Protein AF-A0A1E1LJM0-F1 (afdb_monomer)

Mean predicted aligned error: 12.35 Å

Foldseek 3Di:
DEAEEEEDDVDPVLVVLVQVVVCVVCVVYDYDYDDCVVDPQVVCVVVVQKPWAFDPDLQWQFLPFDWAWDDDPDDPDDTDRDRDRQWTWTFIGHDHDTYIYIYHHQHQPPDPLALVPADDDPVVSVVLLCCLPVLVVCVVVCVVVVHDSDDDDDDDDDPPNRSVSSVNNSQVSCCPDPVRATEDARAADQHLSNLVNLLVVPVSSPVHHYHYHPVVRVCDPVNPVSNVVSVVVD

InterPro domains:
  IPR003959 ATPase, AAA-type, core [PF00004] (153-222)
  IPR027417 P-loop containing nucleoside triphosphate hydrolase [G3DSA:3.40.50.300] (104-233)
  IPR027417 P-loop containing nucleoside triphosphate hydrolase [SSF52540] (114-228)
  IPR050747 Mitochondrial chaperone BCS1 subfamily [PTHR23070] (112-222)

pLDDT: mean 70.02, std 17.61, range [28.81, 95.69]

Organism: NCBI:txid914238

Nearest PDB structures (foldseek):
  1twy-assembly11_F  TM=4.359E-01  e=2.889E-01  Vibrio cholerae O1 biovar El Tor str. N16961
  8ild-assembly1_B  TM=2.553E-01  e=1.523E+00  African swine fever virus BA71V
  3cjp-assembly1_B  TM=3.436E-01  e=7.547E+00  Clostridium acetobutylicum ATCC 824
  7ndf-assembly1_B  TM=2.258E-01  e=3.390E+00  Escherichia coli

Secondary structure (DSSP, 8-state):
-------B-SSHHHHHHHHHHHHHH-TTS------TTT--HHHHHHTTSSEEEE--STTS---S--B-PPPPSSTTS-----B--SEEEEEEEETTEEEEEEEEB-PPP-S---GGG--S-HHHHHHHHHHHHHHHTTHHHHHHTT----------SSTTSSHHHHHHHHHHHHHTSTT---EEEES---SHHHHHHHHHHHHHT-S-EEEESSHHHH--TTTHHHHHHHHHT-

Structure (mmCIF, N/CA/C/O backbone):
data_AF-A0A1E1LJM0-F1
#
_entry.id   AF-A0A1E1LJM0-F1
#
loop_
_atom_site.group_PDB
_atom_site.id
_atom_site.type_symbol
_atom_site.label_atom_id
_atom_site.label_alt_id
_atom_site.label_comp_id
_atom_site.label_asym_id
_atom_site.label_entity_id
_atom_site.label_seq_id
_atom_site.pdbx_PDB_ins_code
_atom_site.Cartn_x
_atom_site.Cartn_y
_atom_site.Cartn_z
_atom_site.occupancy
_atom_site.B_iso_or_equiv
_atom_site.auth_seq_id
_atom_site.auth_comp_id
_atom_site.auth_asym_id
_atom_site.auth_atom_id
_atom_site.pdbx_PDB_model_num
ATOM 1 N N . MET A 1 1 ? -24.356 -7.324 18.663 1.00 36.88 1 MET A N 1
ATOM 2 C CA . MET A 1 1 ? -23.015 -6.711 18.740 1.00 36.88 1 MET A CA 1
ATOM 3 C C . MET A 1 1 ? -22.736 -6.144 17.365 1.00 36.88 1 MET A C 1
ATOM 5 O O . MET A 1 1 ? -22.526 -6.907 16.434 1.00 36.88 1 MET A O 1
ATOM 9 N N . GLU A 1 2 ? -22.889 -4.837 17.200 1.00 37.75 2 GLU A N 1
ATOM 10 C CA . GLU A 1 2 ? -22.750 -4.175 15.902 1.00 37.75 2 GLU A CA 1
ATOM 11 C C . GLU A 1 2 ? -21.301 -3.699 15.748 1.00 37.75 2 GLU A C 1
ATOM 13 O O . GLU A 1 2 ? -20.813 -2.955 16.585 1.00 37.75 2 GLU A O 1
ATOM 18 N N . ALA A 1 3 ? -20.576 -4.115 14.707 1.00 37.62 3 ALA A N 1
ATOM 19 C CA . ALA A 1 3 ? -19.321 -3.449 14.353 1.00 37.62 3 ALA A CA 1
ATOM 20 C C . ALA A 1 3 ? -19.308 -3.121 12.869 1.00 37.62 3 ALA A C 1
ATOM 22 O O . ALA A 1 3 ? -19.362 -4.006 12.022 1.00 37.62 3 ALA A O 1
ATOM 23 N N . ALA A 1 4 ? -19.208 -1.828 12.582 1.00 45.16 4 ALA A N 1
ATOM 24 C CA . ALA A 1 4 ? -19.239 -1.269 11.244 1.00 45.16 4 ALA A CA 1
ATOM 25 C C . ALA A 1 4 ? -17.839 -0.836 10.804 1.00 45.16 4 ALA A C 1
ATOM 27 O O . ALA A 1 4 ? -17.269 0.079 11.392 1.00 45.16 4 ALA A O 1
ATOM 28 N N . ALA A 1 5 ? -17.315 -1.448 9.740 1.00 48.50 5 ALA A N 1
ATOM 29 C CA . ALA A 1 5 ? -16.029 -1.081 9.157 1.00 48.50 5 ALA A CA 1
ATOM 30 C C . ALA A 1 5 ? -16.174 -0.136 7.957 1.00 48.50 5 ALA A C 1
ATOM 32 O O . ALA A 1 5 ? -16.761 -0.484 6.940 1.00 48.50 5 ALA A O 1
ATOM 33 N N . TYR A 1 6 ? -15.556 1.034 8.074 1.00 53.94 6 TYR A N 1
ATOM 34 C CA . TYR A 1 6 ? -15.570 2.132 7.113 1.00 53.94 6 TYR A CA 1
ATOM 35 C C . TYR A 1 6 ? -14.351 2.090 6.180 1.00 53.94 6 TYR A C 1
ATOM 37 O O . TYR A 1 6 ? -13.271 1.669 6.582 1.00 53.94 6 TYR A O 1
ATOM 45 N N . LEU A 1 7 ? -14.478 2.510 4.919 1.00 50.62 7 LEU A N 1
ATOM 46 C CA . LEU A 1 7 ? -13.399 2.384 3.931 1.00 50.62 7 LEU A CA 1
ATOM 47 C C . LEU A 1 7 ? -13.467 3.517 2.899 1.00 50.62 7 LEU A C 1
ATOM 49 O O . LEU A 1 7 ? -14.539 3.798 2.379 1.00 50.62 7 LEU A O 1
ATOM 53 N N . ARG A 1 8 ? -12.324 4.102 2.505 1.00 45.62 8 ARG A N 1
ATOM 54 C CA . ARG A 1 8 ? -12.196 4.876 1.251 1.00 45.62 8 ARG A CA 1
ATOM 55 C C . ARG A 1 8 ? -11.232 4.151 0.296 1.00 45.62 8 ARG A C 1
ATOM 57 O O . ARG A 1 8 ? -10.040 4.460 0.251 1.00 45.62 8 ARG A O 1
ATOM 64 N N . PRO A 1 9 ? -11.731 3.173 -0.468 1.00 48.31 9 PRO A N 1
ATOM 65 C CA . PRO A 1 9 ? -11.012 2.542 -1.557 1.00 48.31 9 PRO A CA 1
ATOM 66 C C . PRO A 1 9 ? -11.076 3.446 -2.803 1.00 48.31 9 PRO A C 1
ATOM 68 O O . PRO A 1 9 ? -12.024 4.214 -2.972 1.00 48.31 9 PRO A O 1
ATOM 71 N N . PRO A 1 10 ? -10.075 3.376 -3.690 1.00 46.31 10 PRO A N 1
ATOM 72 C CA . PRO A 1 10 ? -9.976 4.253 -4.854 1.00 46.31 10 PRO A CA 1
ATOM 73 C C . PRO A 1 10 ? -11.031 3.950 -5.932 1.00 46.31 10 PRO A C 1
ATOM 75 O O . PRO A 1 10 ? -11.278 4.803 -6.777 1.00 46.31 10 PRO A O 1
ATOM 78 N N . THR A 1 11 ? -11.668 2.770 -5.904 1.00 55.22 11 THR A N 1
ATOM 79 C CA . THR A 1 11 ? -12.722 2.357 -6.847 1.00 55.22 11 THR A CA 1
ATOM 80 C C . THR A 1 11 ? -13.818 1.534 -6.154 1.00 55.22 11 THR A C 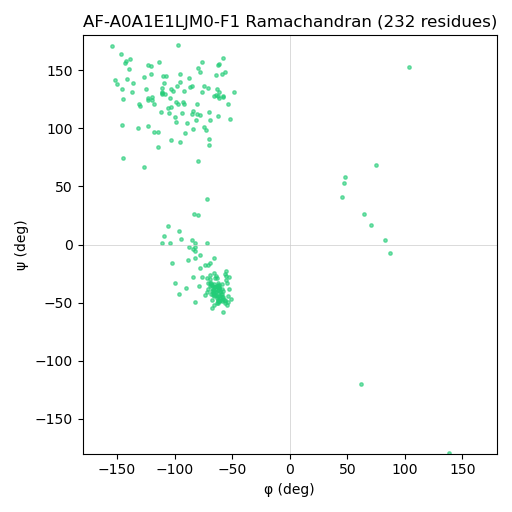1
ATOM 82 O O . THR A 1 11 ? -13.569 0.891 -5.132 1.00 55.22 11 THR A O 1
ATOM 85 N N . ALA A 1 12 ? -15.029 1.515 -6.729 1.00 58.09 12 ALA A N 1
ATOM 86 C CA . ALA A 1 12 ? -16.181 0.777 -6.195 1.00 58.09 12 ALA A CA 1
ATOM 87 C C . ALA A 1 12 ? -15.939 -0.744 -6.097 1.00 58.09 12 ALA A C 1
ATOM 89 O O . ALA A 1 12 ? -16.258 -1.351 -5.079 1.00 58.09 12 ALA A O 1
ATOM 90 N N . ASN A 1 13 ? -15.286 -1.350 -7.098 1.00 57.22 13 ASN A N 1
ATOM 91 C CA . ASN A 1 13 ? -14.945 -2.780 -7.070 1.00 57.22 13 ASN A CA 1
ATOM 92 C C . ASN A 1 13 ? -13.997 -3.139 -5.917 1.00 57.22 13 ASN A C 1
ATOM 94 O O . ASN A 1 13 ? -14.132 -4.195 -5.309 1.00 57.22 13 ASN A O 1
ATOM 98 N N . ARG A 1 14 ? -13.072 -2.242 -5.565 1.00 58.84 14 ARG A N 1
ATOM 99 C CA . ARG A 1 14 ? -12.154 -2.460 -4.438 1.00 58.84 14 ARG A CA 1
ATOM 100 C C . ARG A 1 14 ? -12.814 -2.258 -3.089 1.00 58.84 14 ARG A C 1
ATOM 102 O O . ARG A 1 14 ? -12.402 -2.877 -2.116 1.00 58.84 14 ARG A O 1
ATOM 109 N N . ALA A 1 15 ? -13.839 -1.408 -3.031 1.00 63.22 15 ALA A N 1
ATOM 110 C CA . ALA A 1 15 ? -14.703 -1.339 -1.863 1.00 63.22 15 ALA A CA 1
ATOM 111 C C . ALA A 1 15 ? -15.346 -2.683 -1.589 1.00 63.22 15 ALA A C 1
ATOM 113 O O . ALA A 1 15 ? -15.271 -3.160 -0.467 1.00 63.22 15 ALA A O 1
ATOM 114 N N . LEU A 1 16 ? -15.910 -3.302 -2.622 1.00 66.94 16 LEU A N 1
ATOM 115 C CA . LEU A 1 16 ? -16.575 -4.591 -2.499 1.00 66.94 16 LEU A CA 1
ATOM 116 C C . LEU A 1 16 ? -15.618 -5.688 -2.028 1.00 66.94 16 LEU A C 1
ATOM 118 O O . LEU A 1 16 ? -15.925 -6.336 -1.036 1.00 66.94 16 LEU A O 1
ATOM 122 N N . GLN A 1 17 ? -14.437 -5.814 -2.639 1.00 64.31 17 GLN A N 1
ATOM 123 C CA . GLN A 1 17 ? -13.431 -6.801 -2.216 1.00 64.31 17 GLN A CA 1
ATOM 124 C C . GLN A 1 17 ? -13.023 -6.625 -0.748 1.00 64.31 17 GLN A C 1
ATOM 126 O O . GLN A 1 17 ? -13.033 -7.570 0.036 1.00 64.31 17 GLN A O 1
ATOM 131 N N . LEU A 1 18 ? -12.732 -5.390 -0.340 1.00 66.19 18 LEU A N 1
ATOM 132 C CA . LEU A 1 18 ? -12.331 -5.103 1.033 1.00 66.19 18 LEU A CA 1
ATOM 133 C C . LEU A 1 18 ? -13.480 -5.307 2.034 1.00 66.19 18 LEU A C 1
ATOM 135 O O . LEU A 1 18 ? -13.241 -5.740 3.159 1.00 66.19 18 LEU A O 1
ATOM 139 N N . LEU A 1 19 ? -14.726 -5.037 1.637 1.00 70.56 19 LEU A N 1
ATOM 140 C CA . LEU A 1 19 ? -15.9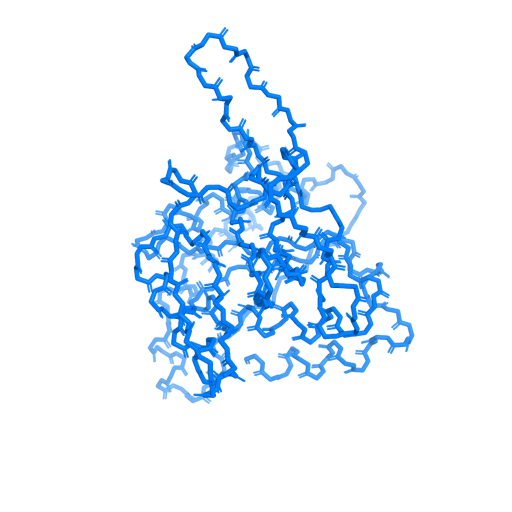08 -5.350 2.445 1.00 70.56 19 LEU A CA 1
ATOM 141 C C . LEU A 1 19 ? -16.108 -6.860 2.596 1.00 70.56 19 LEU A C 1
ATOM 143 O O . LEU A 1 19 ? -16.425 -7.305 3.693 1.00 70.56 19 LEU A O 1
ATOM 147 N N . GLU A 1 20 ? -15.945 -7.642 1.528 1.00 70.12 20 GLU A N 1
ATOM 148 C CA . GLU A 1 20 ? -16.056 -9.107 1.563 1.00 70.12 20 GLU A CA 1
ATOM 149 C C . GLU A 1 20 ? -15.030 -9.717 2.516 1.00 70.12 20 GLU A C 1
ATOM 151 O O . GLU A 1 20 ? -15.383 -10.506 3.389 1.00 70.12 20 GLU A O 1
ATOM 156 N N . GLU A 1 21 ? -13.782 -9.274 2.433 1.00 66.31 21 GLU A N 1
ATOM 157 C CA . GLU A 1 21 ? -12.716 -9.725 3.328 1.00 66.31 21 GLU A CA 1
ATOM 158 C C . GLU A 1 21 ? -12.964 -9.341 4.788 1.00 66.31 21 GLU A C 1
ATOM 160 O O . GLU A 1 21 ? -12.783 -10.153 5.699 1.00 66.31 21 GLU A O 1
ATOM 165 N N . LEU A 1 22 ? -13.450 -8.125 5.042 1.00 70.06 22 LEU A N 1
ATOM 166 C CA . LEU A 1 22 ? -13.822 -7.721 6.396 1.00 70.06 22 LEU A CA 1
ATOM 167 C C . LEU A 1 22 ? -15.012 -8.519 6.931 1.00 70.06 22 LEU A C 1
ATOM 169 O O . LEU A 1 22 ? -15.036 -8.809 8.125 1.00 70.06 22 LEU A O 1
ATOM 173 N N . ARG A 1 23 ? -15.963 -8.914 6.078 1.00 76.19 23 ARG A N 1
ATOM 174 C CA . ARG A 1 23 ? -17.067 -9.810 6.463 1.00 76.19 23 ARG A CA 1
ATOM 175 C C . ARG A 1 23 ? -16.558 -11.202 6.814 1.00 76.19 23 ARG A C 1
ATOM 177 O O . ARG A 1 23 ? -17.017 -11.769 7.797 1.00 76.19 23 ARG A O 1
ATOM 184 N N . LEU A 1 24 ? -15.584 -11.727 6.069 1.00 71.19 24 LEU A N 1
ATOM 185 C CA . LEU A 1 24 ? -14.935 -13.000 6.398 1.00 71.19 24 LEU A CA 1
ATOM 186 C C . LEU A 1 24 ? -14.182 -12.925 7.731 1.00 71.19 24 LEU A C 1
ATOM 188 O O . LEU A 1 24 ? -14.242 -13.856 8.531 1.00 71.19 24 LEU A O 1
ATOM 192 N N . LYS A 1 25 ? -13.494 -11.809 7.990 1.00 66.81 25 LYS A N 1
ATOM 193 C CA . LYS A 1 25 ? -12.750 -11.589 9.238 1.00 66.81 25 LYS A CA 1
ATOM 194 C C . LYS A 1 25 ? -13.664 -11.372 10.448 1.00 66.81 25 LYS A C 1
ATOM 196 O O . LYS A 1 25 ? -13.304 -11.746 11.562 1.00 66.81 25 LYS A O 1
ATOM 201 N N . TYR A 1 26 ? -14.822 -10.756 10.238 1.00 74.00 26 TYR A N 1
ATOM 202 C CA . TYR A 1 26 ? -15.777 -10.387 11.278 1.00 74.00 26 TYR A CA 1
ATOM 203 C C . TYR A 1 26 ? -17.177 -10.944 10.962 1.00 74.00 26 TYR A C 1
ATOM 205 O O . TYR A 1 26 ? -18.098 -10.158 10.743 1.00 74.00 26 TYR A O 1
ATOM 213 N N . PRO A 1 27 ? -17.367 -12.279 10.970 1.00 73.75 27 PRO A N 1
ATOM 214 C CA . PRO A 1 27 ? -18.606 -12.914 10.505 1.00 73.75 27 PRO A CA 1
ATOM 215 C C . PRO A 1 27 ? -19.837 -12.535 11.340 1.00 73.75 27 PRO A C 1
ATOM 217 O O . PRO A 1 27 ? -20.942 -12.462 10.816 1.00 73.75 27 PRO A O 1
ATOM 220 N N . GLU A 1 28 ? -19.635 -12.220 12.621 1.00 79.81 28 GLU A N 1
ATOM 221 C CA . GLU A 1 28 ? -20.694 -11.810 13.554 1.00 79.81 28 GLU A CA 1
ATOM 222 C C . GLU A 1 28 ? -21.032 -10.307 13.490 1.00 79.81 28 GLU A C 1
ATOM 224 O O . GLU A 1 28 ? -21.822 -9.815 14.296 1.00 79.81 28 GLU A O 1
ATOM 229 N N . HIS A 1 29 ? -20.419 -9.548 12.574 1.00 75.06 29 HIS A N 1
ATOM 230 C CA . HIS A 1 29 ? -20.547 -8.092 12.523 1.00 75.06 29 HIS A CA 1
ATOM 231 C C . HIS A 1 29 ? -21.125 -7.588 11.195 1.00 75.06 29 HIS A C 1
ATOM 233 O O . HIS A 1 29 ? -20.857 -8.113 10.114 1.00 75.06 29 HIS A O 1
ATOM 239 N N . VAL A 1 30 ? -21.885 -6.492 11.269 1.00 78.25 30 VAL A N 1
ATOM 240 C CA . VAL A 1 30 ? -22.447 -5.815 10.094 1.00 78.25 30 VAL A CA 1
ATOM 241 C C . VAL A 1 30 ? -21.420 -4.857 9.487 1.00 78.25 30 VAL A C 1
ATOM 243 O O . VAL A 1 30 ? -21.249 -3.725 9.929 1.00 78.25 30 VAL A O 1
ATOM 246 N N . VAL A 1 31 ? -20.750 -5.300 8.424 1.00 75.75 31 VAL A N 1
ATOM 247 C CA . VAL A 1 31 ? -19.743 -4.505 7.704 1.00 75.75 31 VAL A CA 1
ATOM 248 C C . VAL A 1 31 ? -20.407 -3.575 6.674 1.00 75.75 31 VAL A C 1
ATOM 250 O O . VAL A 1 31 ? -20.958 -4.045 5.670 1.00 75.75 31 VAL A O 1
ATOM 253 N N . THR A 1 32 ? -20.288 -2.258 6.893 1.00 74.81 32 THR A N 1
ATOM 254 C CA . THR A 1 32 ? -20.949 -1.207 6.097 1.00 74.81 32 THR A CA 1
ATOM 255 C C . THR A 1 32 ? -19.961 -0.209 5.501 1.00 74.81 32 THR A C 1
ATOM 257 O O . THR A 1 32 ? -19.225 0.460 6.217 1.00 74.81 32 THR A O 1
ATOM 260 N N . TYR A 1 33 ? -20.026 -0.022 4.184 1.00 73.38 33 TYR A N 1
ATOM 261 C CA . TYR A 1 33 ? -19.293 1.032 3.487 1.00 73.38 33 TYR A CA 1
ATOM 262 C C . TYR A 1 33 ? -19.917 2.412 3.715 1.00 73.38 33 TYR A C 1
ATOM 264 O O . TYR A 1 33 ? -21.129 2.567 3.582 1.00 73.38 33 TYR A O 1
ATOM 272 N N . ALA A 1 34 ? -19.087 3.425 3.971 1.00 70.50 34 ALA A N 1
ATOM 273 C CA . ALA A 1 34 ? -19.525 4.814 4.037 1.00 70.50 34 ALA A CA 1
ATOM 274 C C . ALA A 1 34 ? -18.538 5.734 3.313 1.00 70.50 34 ALA A C 1
ATOM 276 O O . ALA A 1 34 ? -17.325 5.666 3.521 1.00 70.50 34 ALA A O 1
ATOM 277 N N . ASP A 1 35 ? -19.083 6.600 2.457 1.00 66.50 35 ASP A N 1
ATOM 278 C CA . ASP A 1 35 ? -18.295 7.554 1.690 1.00 66.50 35 ASP A CA 1
ATOM 279 C C . ASP A 1 35 ? -17.936 8.772 2.568 1.00 66.50 35 ASP A C 1
ATOM 281 O O . ASP A 1 35 ? -18.853 9.478 3.009 1.00 66.50 35 ASP A O 1
ATOM 285 N N . PRO A 1 36 ? -16.639 9.086 2.775 1.00 61.03 36 PRO A N 1
ATOM 286 C CA . PRO A 1 36 ? -16.194 10.276 3.506 1.00 61.03 36 PRO A CA 1
ATOM 287 C C . PRO A 1 36 ? -16.734 11.609 2.992 1.00 61.03 36 PRO A C 1
ATOM 289 O O . PRO A 1 36 ? -16.722 12.577 3.754 1.00 61.03 36 PRO A O 1
ATOM 292 N N . SER A 1 37 ? -17.160 11.692 1.728 1.00 61.34 37 SER A N 1
ATOM 293 C CA . SER A 1 37 ? -17.787 12.900 1.177 1.00 61.34 37 SER A CA 1
ATOM 294 C C . SER A 1 37 ? -19.178 13.157 1.772 1.00 61.34 37 SER A C 1
ATOM 296 O O . SER A 1 37 ? -19.584 14.307 1.925 1.00 61.34 37 SER A O 1
ATOM 298 N N . SER A 1 38 ? -19.870 12.085 2.159 1.00 64.19 38 SER A N 1
ATOM 299 C CA . SER A 1 38 ? -21.221 12.110 2.723 1.00 64.19 38 SER A CA 1
ATOM 300 C C . SER A 1 38 ? -21.230 11.999 4.249 1.00 64.19 38 SER A C 1
ATOM 302 O O . SER A 1 38 ? -22.081 12.594 4.907 1.00 64.19 38 SER A O 1
ATOM 304 N N . LEU A 1 39 ? -20.269 11.267 4.822 1.00 68.12 39 LEU A N 1
ATOM 305 C CA . LEU A 1 39 ? -20.218 10.951 6.244 1.00 68.12 39 LEU A CA 1
ATOM 306 C C . LEU A 1 39 ? -18.767 10.891 6.730 1.00 68.12 39 LEU A C 1
ATOM 308 O O . LEU A 1 39 ? -18.076 9.900 6.523 1.00 68.12 39 LEU A O 1
ATOM 312 N N . ASN A 1 40 ? -18.303 11.931 7.425 1.00 74.88 40 ASN A N 1
ATOM 313 C CA . ASN A 1 40 ? -16.942 11.984 7.965 1.00 74.88 40 ASN A CA 1
ATOM 314 C C . ASN A 1 40 ? -16.923 11.719 9.480 1.00 74.88 40 ASN A C 1
ATOM 316 O O . ASN A 1 40 ? -16.999 12.639 10.297 1.00 74.88 40 ASN A O 1
ATOM 320 N N . LEU A 1 41 ? -16.782 10.443 9.847 1.00 76.31 41 LEU A N 1
ATOM 321 C CA . LEU A 1 41 ? -16.819 9.987 11.240 1.00 76.31 41 LEU A CA 1
ATOM 322 C C . LEU A 1 41 ? -15.684 10.561 12.100 1.00 76.31 41 LEU A C 1
ATOM 324 O O . LEU A 1 41 ? -15.904 10.875 13.269 1.00 76.31 41 LEU A O 1
ATOM 328 N N . LEU A 1 42 ? -14.485 10.752 11.541 1.00 74.75 42 LEU A N 1
ATOM 329 C CA . LEU A 1 42 ? -13.373 11.344 12.292 1.00 74.75 42 LEU A CA 1
ATOM 330 C C . LEU A 1 42 ? -13.619 12.818 12.605 1.00 74.75 42 LEU A C 1
ATOM 332 O O . LEU A 1 42 ? -13.381 13.239 13.733 1.00 74.75 42 LEU A O 1
ATOM 336 N N . SER A 1 43 ? -14.126 13.593 11.643 1.00 71.12 43 SER A N 1
ATOM 337 C CA . SER A 1 43 ? -14.505 14.987 11.895 1.00 71.12 43 SER A CA 1
ATOM 338 C C . SER A 1 43 ? -15.659 15.090 12.891 1.00 71.12 43 SER A C 1
ATOM 340 O O . SER A 1 43 ? -15.642 15.979 13.738 1.00 71.12 43 SER A O 1
ATOM 342 N N . PHE A 1 44 ? -16.618 14.164 12.843 1.00 79.75 44 PHE A N 1
ATOM 343 C CA . PHE A 1 44 ? -17.724 14.102 13.801 1.00 79.75 44 PHE A CA 1
ATOM 344 C C . PHE A 1 44 ? -17.251 13.801 15.234 1.00 79.75 44 PHE A C 1
ATOM 346 O O . PHE A 1 44 ? -17.662 14.474 16.179 1.00 79.75 44 PHE A O 1
ATOM 353 N N . ALA A 1 45 ? -16.320 12.855 15.398 1.00 79.06 45 ALA A N 1
ATOM 354 C CA . ALA A 1 45 ? -15.695 12.582 16.692 1.00 79.06 45 ALA A CA 1
ATOM 355 C C . ALA A 1 45 ? -14.841 13.765 17.178 1.00 79.06 45 ALA A C 1
ATOM 357 O O . ALA A 1 45 ? -14.916 14.149 18.341 1.00 79.06 45 ALA A O 1
ATOM 358 N N . TYR A 1 46 ? -14.075 14.394 16.283 1.00 70.75 46 TYR A N 1
ATOM 359 C CA . TYR A 1 46 ? -13.266 15.572 16.608 1.00 70.75 46 TYR A CA 1
ATOM 360 C C . TYR A 1 46 ? -14.114 16.768 17.065 1.00 70.75 46 TYR A C 1
ATOM 362 O O . TYR A 1 46 ? -13.699 17.521 17.940 1.00 70.75 46 TYR A O 1
ATOM 370 N N . ALA A 1 47 ? -15.327 16.914 16.526 1.00 75.75 47 ALA A N 1
ATOM 371 C CA . ALA A 1 47 ? -16.301 17.912 16.967 1.00 75.75 47 ALA A CA 1
ATOM 372 C C . ALA A 1 47 ? -16.924 17.604 18.348 1.00 75.75 47 ALA A C 1
ATOM 374 O O . ALA A 1 47 ? -17.789 18.346 18.807 1.00 75.75 47 ALA A O 1
ATOM 375 N N . GLY A 1 48 ? -16.517 16.514 19.009 1.00 82.38 48 GLY A N 1
ATOM 376 C CA . GLY A 1 48 ? -16.992 16.114 20.335 1.00 82.38 48 GLY A CA 1
ATOM 377 C C . GLY A 1 48 ? -18.316 15.351 20.328 1.00 82.38 48 GLY A C 1
ATOM 378 O O . GLY A 1 48 ? -18.837 15.026 21.390 1.00 82.38 48 GLY A O 1
ATOM 379 N N . SER A 1 49 ? -18.870 15.042 19.151 1.00 85.50 49 SER A N 1
ATOM 380 C CA . SER A 1 49 ? -20.142 14.313 19.034 1.00 85.50 49 SER A CA 1
ATOM 381 C C . SER A 1 49 ? -19.990 12.792 19.163 1.00 85.50 49 SER A C 1
ATOM 383 O O . SER A 1 49 ? -20.983 12.083 19.311 1.00 85.50 49 SER A O 1
ATOM 385 N N . ALA A 1 50 ? -18.758 12.285 19.128 1.00 87.75 50 ALA A N 1
ATOM 386 C CA . ALA A 1 50 ? -18.407 10.883 19.324 1.00 87.75 50 ALA A CA 1
ATOM 387 C C . ALA A 1 50 ? -16.962 10.763 19.835 1.00 87.75 50 ALA A C 1
ATOM 389 O O . ALA A 1 50 ? -16.217 11.742 19.856 1.00 87.75 50 ALA A O 1
ATOM 390 N N . THR A 1 51 ? -16.540 9.566 20.238 1.00 86.31 51 THR A N 1
ATOM 391 C CA . THR A 1 51 ? -15.143 9.280 20.599 1.00 86.31 51 THR A CA 1
ATOM 392 C C . THR A 1 51 ? -14.521 8.363 19.556 1.00 86.31 51 THR A C 1
ATOM 394 O O . THR A 1 51 ? -15.095 7.333 19.230 1.00 86.31 51 THR A O 1
ATOM 397 N N . ALA A 1 52 ? -13.338 8.710 19.053 1.00 81.00 52 ALA A N 1
ATOM 398 C CA . ALA A 1 52 ? -12.550 7.852 18.172 1.00 81.00 52 ALA A CA 1
ATOM 399 C C . ALA A 1 52 ? -11.170 7.637 18.796 1.00 81.00 52 ALA A C 1
ATOM 401 O O . ALA A 1 52 ? -10.308 8.516 18.742 1.00 81.00 52 ALA A O 1
ATOM 402 N N . THR A 1 53 ? -10.960 6.473 19.401 1.00 81.19 53 THR A N 1
ATOM 403 C CA . THR A 1 53 ? -9.674 6.100 19.990 1.00 81.19 53 THR A CA 1
ATOM 404 C C . THR A 1 53 ? -8.933 5.207 19.017 1.00 81.19 53 THR A C 1
ATOM 406 O O . THR A 1 53 ? -9.435 4.164 18.605 1.00 81.19 53 THR A O 1
ATOM 409 N N . LEU A 1 54 ? -7.733 5.626 18.635 1.00 68.00 54 LEU A N 1
ATOM 410 C CA . LEU A 1 54 ? -6.869 4.833 17.777 1.00 68.00 54 LEU A CA 1
ATOM 411 C C . LEU A 1 54 ? -6.529 3.508 18.468 1.00 68.00 54 LEU A C 1
ATOM 413 O O . LEU A 1 54 ? -6.070 3.494 19.612 1.00 68.00 54 LEU A O 1
ATOM 417 N N . ASP A 1 55 ? -6.783 2.399 17.783 1.00 69.56 55 ASP A N 1
ATOM 418 C CA . ASP A 1 55 ? -6.418 1.080 18.276 1.00 69.56 55 ASP A CA 1
ATOM 419 C C . ASP A 1 55 ? -4.934 0.856 17.951 1.00 69.56 55 ASP A C 1
ATOM 421 O O . ASP A 1 55 ? -4.572 0.704 16.791 1.00 69.56 55 ASP A O 1
ATOM 425 N N . MET A 1 56 ? -4.075 0.896 18.973 1.00 55.53 56 MET A N 1
ATOM 426 C CA . MET A 1 56 ? -2.622 0.669 18.865 1.00 55.53 56 MET A CA 1
ATOM 427 C C . MET A 1 56 ? -2.229 -0.782 19.195 1.00 55.53 56 MET A C 1
ATOM 429 O O . MET A 1 56 ? -1.056 -1.068 19.432 1.00 55.53 56 MET A O 1
ATOM 433 N N . GLY A 1 57 ? -3.202 -1.697 19.294 1.00 50.91 57 GLY A N 1
ATOM 434 C CA . GLY A 1 57 ? -2.942 -3.108 19.575 1.00 50.91 57 GLY A CA 1
ATOM 435 C C . GLY A 1 57 ? -2.018 -3.760 18.541 1.00 50.91 57 GLY A C 1
ATOM 436 O O . GLY A 1 57 ? -1.878 -3.288 17.415 1.00 50.91 57 GLY A O 1
ATOM 437 N N . THR A 1 58 ? -1.410 -4.891 18.905 1.00 42.78 58 THR A N 1
ATOM 438 C CA . THR A 1 58 ? -0.540 -5.680 18.015 1.00 42.78 58 THR A CA 1
ATOM 439 C C . THR A 1 58 ? -1.236 -6.080 16.708 1.00 42.78 58 THR A C 1
ATOM 441 O O . THR A 1 58 ? -0.581 -6.187 15.683 1.00 42.78 58 THR A O 1
ATOM 444 N N . GLU A 1 59 ? -2.562 -6.215 16.684 1.00 43.41 59 GLU A N 1
ATOM 445 C CA . GLU A 1 59 ? -3.344 -6.495 15.465 1.00 43.41 59 GLU A CA 1
ATOM 446 C C . GLU A 1 59 ? -3.764 -5.244 14.671 1.00 43.41 59 GLU A C 1
ATOM 448 O O . GLU A 1 59 ? -4.425 -5.353 13.635 1.00 43.41 59 GLU A O 1
ATOM 453 N N . SER A 1 60 ? -3.434 -4.054 15.169 1.00 43.06 60 SER A N 1
ATOM 454 C CA . SER A 1 60 ? -4.093 -2.799 14.797 1.00 43.06 60 SER A CA 1
ATOM 455 C C . SER A 1 60 ? -3.231 -1.863 13.954 1.00 43.06 60 SER A C 1
ATOM 457 O O . SER A 1 60 ? -3.677 -0.761 13.647 1.00 43.06 60 SER A O 1
ATOM 459 N N . GLY A 1 61 ? -2.052 -2.329 13.518 1.00 43.59 61 GLY A N 1
ATOM 460 C CA . GLY A 1 61 ? -1.396 -1.906 12.276 1.00 43.59 61 GLY A CA 1
ATOM 461 C C . GLY A 1 61 ? -1.373 -0.404 12.005 1.00 43.59 61 GLY A C 1
ATOM 462 O O . GLY A 1 61 ? -1.615 0.010 10.870 1.00 43.59 61 GLY A O 1
ATOM 463 N N . VAL A 1 62 ? -1.127 0.421 13.024 1.00 37.78 62 VAL A N 1
ATOM 464 C CA . VAL A 1 62 ? -1.013 1.862 12.819 1.00 37.78 62 VAL A CA 1
ATOM 465 C C . VAL A 1 62 ? 0.335 2.111 12.163 1.00 37.78 62 VAL A C 1
ATOM 467 O O . VAL A 1 62 ? 1.375 2.113 12.819 1.00 37.78 62 VAL A O 1
ATOM 470 N N . SER A 1 63 ? 0.318 2.328 10.848 1.00 40.59 63 SER A N 1
ATOM 471 C CA . SER A 1 63 ? 1.390 3.060 10.187 1.00 40.59 63 SER A CA 1
ATOM 472 C C . SER A 1 63 ? 1.250 4.515 10.631 1.00 40.59 63 SER A C 1
ATOM 474 O O . SER A 1 63 ? 0.488 5.294 10.040 1.00 40.59 63 SER A O 1
ATOM 476 N N . ASP A 1 64 ? 1.915 4.885 11.722 1.00 34.97 64 ASP A N 1
ATOM 477 C CA . ASP A 1 64 ? 2.218 6.292 11.913 1.00 34.97 64 ASP A CA 1
ATOM 478 C C . ASP A 1 64 ? 3.044 6.733 10.688 1.00 34.97 64 ASP A C 1
ATOM 480 O O . ASP A 1 64 ? 3.993 6.073 10.265 1.00 34.97 64 ASP A O 1
ATOM 484 N N . GLU A 1 65 ? 2.571 7.816 10.068 1.00 41.44 65 GLU A N 1
ATOM 485 C CA . GLU A 1 65 ? 3.100 8.463 8.861 1.00 41.44 65 GLU A CA 1
ATOM 486 C C . GLU A 1 65 ? 2.851 7.776 7.502 1.00 41.44 65 GLU A C 1
ATOM 488 O O . GLU A 1 65 ? 3.777 7.425 6.773 1.00 41.44 65 GLU A O 1
ATOM 493 N N . MET A 1 66 ? 1.589 7.751 7.057 1.00 33.50 66 MET A N 1
ATOM 494 C CA . MET A 1 66 ? 1.305 7.937 5.623 1.00 33.50 66 MET A CA 1
ATOM 495 C C . MET A 1 66 ? 1.061 9.437 5.373 1.00 33.50 66 MET A C 1
ATOM 497 O O . MET A 1 66 ? 0.355 10.110 6.126 1.00 33.50 66 MET A O 1
ATOM 501 N N . ARG A 1 67 ? 1.706 10.004 4.348 1.00 34.06 67 ARG A N 1
ATOM 502 C CA . ARG A 1 67 ? 1.470 11.379 3.881 1.00 34.06 67 ARG A CA 1
ATOM 503 C C . ARG A 1 67 ? 0.630 11.287 2.612 1.00 34.06 67 ARG A C 1
ATOM 505 O O . ARG A 1 67 ? 1.079 10.704 1.633 1.00 34.06 67 ARG A O 1
ATOM 512 N N . ALA A 1 68 ? -0.573 11.855 2.614 1.00 33.19 68 ALA A N 1
ATOM 513 C CA . ALA A 1 68 ? -1.400 11.964 1.415 1.00 33.19 68 ALA A CA 1
ATOM 514 C C . ALA A 1 68 ? -2.012 13.361 1.349 1.00 33.19 68 ALA A C 1
ATOM 516 O O . ALA A 1 68 ? -2.448 13.914 2.354 1.00 33.19 68 ALA A O 1
ATOM 517 N N . TRP A 1 69 ? -2.034 13.938 0.153 1.00 29.91 69 TRP A N 1
ATOM 518 C CA . TRP A 1 69 ? -2.580 15.269 -0.067 1.00 29.91 69 TRP A CA 1
ATOM 519 C C . TRP A 1 69 ? -4.080 15.305 0.266 1.00 29.91 69 TRP A C 1
ATOM 521 O O . TRP A 1 69 ? -4.855 14.484 -0.233 1.00 29.91 69 TRP A O 1
ATOM 531 N N . THR A 1 70 ? -4.500 16.257 1.102 1.00 32.25 70 THR A N 1
ATOM 532 C CA . THR A 1 70 ? -5.912 16.463 1.447 1.00 32.25 70 THR A CA 1
ATOM 533 C C . THR A 1 70 ? -6.468 17.672 0.715 1.00 32.25 70 THR A C 1
ATOM 535 O O . THR A 1 70 ? -5.945 18.782 0.825 1.00 32.25 70 THR A O 1
ATOM 538 N N . GLN A 1 71 ? -7.570 17.453 0.005 1.00 28.81 71 GLN A N 1
ATOM 539 C CA . GLN A 1 71 ? -8.354 18.499 -0.638 1.00 28.81 71 GLN A CA 1
ATOM 540 C C . GLN A 1 71 ? -8.921 19.440 0.448 1.00 28.81 71 GLN A C 1
ATOM 542 O O . GLN A 1 71 ? -9.391 18.945 1.476 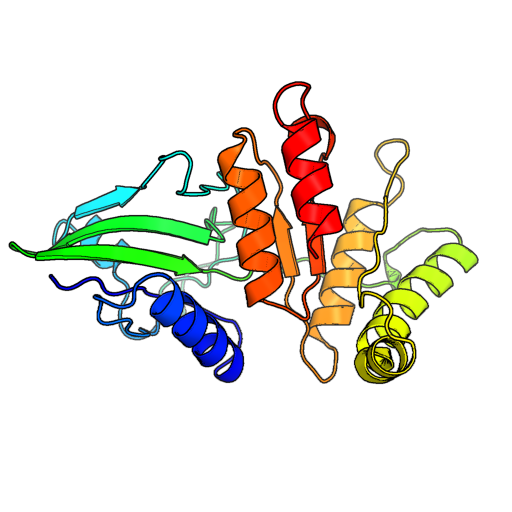1.00 28.81 71 GLN A O 1
ATOM 547 N N . PRO A 1 72 ? -8.841 20.774 0.287 1.00 29.89 72 PRO A N 1
ATOM 548 C CA . PRO A 1 72 ? -9.316 21.712 1.300 1.00 29.89 72 PRO A CA 1
ATOM 549 C C . PRO A 1 72 ? -10.837 21.583 1.492 1.00 29.89 72 PRO A C 1
ATOM 551 O O . PRO A 1 72 ? -11.560 21.349 0.519 1.00 29.89 72 PRO A O 1
ATOM 554 N N . PRO A 1 73 ? -11.355 21.766 2.721 1.00 32.78 73 PRO A N 1
ATOM 555 C CA . PRO A 1 73 ? -12.787 21.852 2.938 1.00 32.78 73 PRO A CA 1
ATOM 556 C C . PRO A 1 73 ? -13.257 23.211 2.406 1.00 32.78 73 PRO A C 1
ATOM 558 O O . PRO A 1 73 ? -13.102 24.243 3.058 1.00 32.78 73 PRO A O 1
ATOM 561 N N . GLY A 1 74 ? -13.785 23.209 1.184 1.00 38.81 74 GLY A N 1
ATOM 562 C CA . GLY A 1 74 ? -14.337 24.393 0.526 1.00 38.81 74 GLY A CA 1
ATOM 563 C C . GLY A 1 74 ? -13.433 25.007 -0.549 1.00 38.81 74 GLY A C 1
ATOM 564 O O . GLY A 1 74 ? -12.209 24.891 -0.524 1.00 38.81 74 GLY A O 1
ATOM 565 N N . ARG A 1 75 ? -14.078 25.677 -1.515 1.00 38.03 75 ARG A N 1
ATOM 566 C CA . ARG A 1 75 ? -13.477 26.192 -2.761 1.00 38.03 75 ARG A CA 1
ATOM 567 C C . ARG A 1 75 ? -12.442 27.317 -2.581 1.00 38.03 75 ARG A C 1
ATOM 569 O O . ARG A 1 75 ? -11.741 27.614 -3.538 1.00 38.03 75 ARG A O 1
ATOM 576 N N . GLU A 1 76 ? -12.317 27.921 -1.398 1.00 32.34 76 GLU A N 1
ATOM 57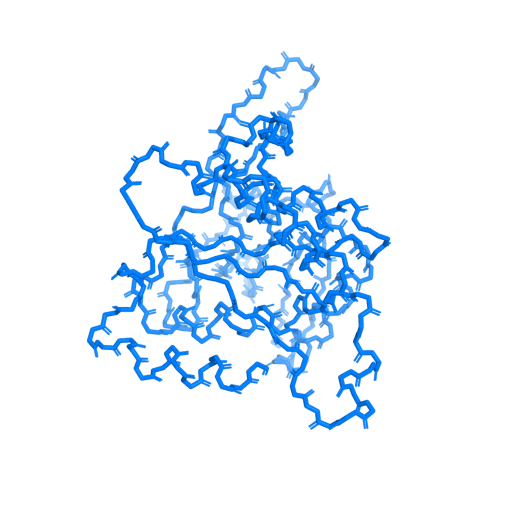7 C CA . GLU A 1 76 ? -11.542 29.165 -1.207 1.00 32.34 76 GLU A CA 1
ATOM 578 C C . GLU A 1 76 ? -10.239 29.035 -0.395 1.00 32.34 76 GLU A C 1
ATOM 580 O O . GLU A 1 76 ? -9.537 30.026 -0.204 1.00 32.34 76 GLU A O 1
ATOM 585 N N . LYS A 1 77 ? -9.852 27.841 0.076 1.00 34.72 77 LYS A N 1
ATOM 586 C CA . LYS A 1 77 ? -8.608 27.669 0.857 1.00 34.72 77 LYS A CA 1
ATOM 587 C C . LYS A 1 77 ? -7.536 26.920 0.065 1.00 34.72 77 LYS A C 1
ATOM 589 O O . LYS A 1 77 ? -7.832 25.945 -0.615 1.00 34.72 77 LYS A O 1
ATOM 594 N N . ARG A 1 78 ? -6.269 27.351 0.167 1.00 30.06 78 ARG A N 1
ATOM 595 C CA . ARG A 1 78 ? -5.118 26.611 -0.390 1.00 30.06 78 ARG A CA 1
ATOM 596 C C . ARG A 1 78 ? -4.960 25.287 0.365 1.00 30.06 78 ARG A C 1
ATOM 598 O O . ARG A 1 78 ? -4.913 25.289 1.592 1.00 30.06 78 ARG A O 1
ATOM 605 N N . GLY A 1 79 ? -4.884 24.174 -0.369 1.00 35.44 79 GLY A N 1
ATOM 606 C CA . GLY A 1 79 ? -4.607 22.856 0.209 1.00 35.44 79 GLY A CA 1
ATOM 607 C C . GLY A 1 79 ? -3.261 22.836 0.938 1.00 35.44 79 GLY A C 1
ATOM 608 O O . GLY A 1 79 ? -2.321 23.521 0.532 1.00 35.44 79 GLY A O 1
ATOM 609 N N . CYS A 1 80 ? -3.169 22.058 2.013 1.00 32.59 80 CYS A N 1
ATOM 610 C CA . CYS A 1 80 ? -1.940 21.849 2.771 1.00 32.59 80 CYS A CA 1
ATOM 611 C C . CYS A 1 80 ? -1.468 20.395 2.651 1.00 32.59 80 CYS A C 1
ATOM 613 O O . CYS A 1 80 ? -2.246 19.485 2.351 1.00 32.59 80 CYS A O 1
ATOM 615 N N . LEU A 1 81 ? -0.170 20.180 2.880 1.00 30.02 81 LEU A N 1
ATOM 616 C CA . LEU A 1 81 ? 0.387 18.850 3.097 1.00 30.02 81 LEU A CA 1
ATOM 617 C C . LEU A 1 81 ? -0.114 18.365 4.467 1.00 30.02 81 LEU A C 1
ATOM 619 O O . LEU A 1 81 ? 0.531 18.610 5.481 1.00 30.02 81 LEU A O 1
ATOM 623 N N . ALA A 1 82 ? -1.303 17.771 4.518 1.00 36.12 82 ALA A N 1
ATOM 624 C CA . ALA A 1 82 ? -1.810 17.189 5.751 1.00 36.12 82 ALA A CA 1
ATOM 625 C C . ALA A 1 82 ? -1.305 15.750 5.887 1.00 36.12 82 ALA A C 1
ATOM 627 O O . ALA A 1 82 ? -1.323 14.963 4.939 1.00 36.12 82 ALA A O 1
ATOM 628 N N . GLU A 1 83 ? -0.848 15.401 7.083 1.00 35.00 83 GLU A N 1
ATOM 629 C CA . GLU A 1 83 ? -0.528 14.028 7.455 1.00 35.00 83 GLU A CA 1
ATOM 630 C C . GLU A 1 83 ? -1.808 13.190 7.375 1.00 35.00 83 GLU A C 1
ATOM 632 O O . GLU A 1 83 ? -2.755 13.365 8.144 1.00 35.00 83 GLU A O 1
ATOM 637 N N . ALA A 1 84 ? -1.872 12.296 6.395 1.00 38.88 84 ALA A N 1
ATOM 638 C CA . ALA A 1 84 ? -3.054 11.498 6.131 1.00 38.88 84 ALA A CA 1
ATOM 639 C C . ALA A 1 84 ? -2.723 10.040 6.405 1.00 38.88 84 ALA A C 1
ATOM 641 O O . ALA A 1 84 ? -2.204 9.340 5.543 1.00 38.88 84 ALA A O 1
ATOM 642 N N . ARG A 1 85 ? -3.069 9.584 7.612 1.00 48.41 85 ARG A N 1
ATOM 643 C CA . ARG A 1 85 ? -2.986 8.175 8.012 1.00 48.41 85 ARG A CA 1
ATOM 644 C C . ARG A 1 85 ? -3.708 7.316 6.969 1.00 48.41 85 ARG A C 1
ATOM 646 O O . ARG A 1 85 ? -4.932 7.390 6.833 1.00 48.41 85 ARG A O 1
ATOM 653 N N . GLY A 1 86 ? -2.907 6.590 6.195 1.00 50.31 86 GLY A N 1
ATOM 654 C CA . GLY A 1 86 ? -3.311 5.844 5.011 1.00 50.31 86 GLY A CA 1
ATOM 655 C C . GLY A 1 86 ? -4.119 4.600 5.322 1.00 50.31 86 GLY A C 1
ATOM 656 O O . GLY A 1 86 ? -4.994 4.205 4.567 1.00 50.31 86 GLY A O 1
ATOM 657 N N . PHE A 1 87 ? -3.883 4.011 6.484 1.00 56.50 87 PHE A N 1
ATOM 658 C CA . PHE A 1 87 ? -4.742 2.990 7.035 1.00 56.50 87 PHE A CA 1
ATOM 659 C C . PHE A 1 87 ? -4.756 3.133 8.560 1.00 56.50 87 PHE A C 1
ATOM 661 O O . PHE A 1 87 ? -3.699 3.309 9.158 1.00 56.50 87 PHE A O 1
ATOM 668 N N . ALA A 1 88 ? -5.921 3.090 9.206 1.00 63.66 88 ALA A N 1
ATOM 669 C CA . ALA A 1 88 ? -6.006 3.097 10.666 1.00 63.66 88 ALA A CA 1
ATOM 670 C C . ALA A 1 88 ? -7.266 2.386 11.166 1.00 63.66 88 ALA A C 1
ATOM 672 O O . ALA A 1 88 ? -8.335 2.523 10.577 1.00 63.66 88 ALA A O 1
ATOM 673 N N . LYS A 1 89 ? -7.143 1.650 12.270 1.00 71.38 89 LYS A N 1
ATOM 674 C CA . LYS A 1 89 ? -8.264 1.053 12.998 1.00 71.38 89 LYS A CA 1
ATOM 675 C C . LYS A 1 89 ? -8.534 1.886 14.246 1.00 71.38 89 LYS A C 1
ATOM 677 O O . LYS A 1 89 ? -7.610 2.223 14.982 1.00 71.38 89 LYS A O 1
ATOM 682 N N . TYR A 1 90 ? -9.791 2.203 14.504 1.00 73.62 90 TYR A N 1
ATOM 683 C CA . TYR A 1 90 ? -10.212 2.935 15.686 1.00 73.62 90 TYR A CA 1
ATOM 684 C C . TYR A 1 90 ? -11.302 2.154 16.409 1.00 73.62 90 TYR A C 1
ATOM 686 O O . TYR A 1 90 ? -12.178 1.551 15.786 1.00 73.62 90 TYR A O 1
ATOM 694 N N . LYS A 1 91 ? -11.273 2.231 17.735 1.00 82.88 91 LYS A N 1
ATOM 695 C CA . LYS A 1 91 ? -12.446 1.993 18.567 1.00 82.88 91 LYS A CA 1
ATOM 696 C C . LYS A 1 91 ? -13.265 3.271 18.541 1.00 82.88 91 LYS A C 1
ATOM 698 O O . LYS A 1 91 ? -12.794 4.314 19.003 1.00 82.88 91 LYS A O 1
ATOM 703 N N . TYR A 1 92 ? -14.436 3.208 17.934 1.00 84.75 92 TYR A N 1
ATOM 704 C CA . TYR A 1 92 ? -15.309 4.357 17.795 1.00 84.75 92 TYR A CA 1
ATOM 705 C C . TYR A 1 92 ? -16.542 4.157 18.660 1.00 84.75 92 TYR A C 1
ATOM 707 O O . TYR A 1 92 ? -17.169 3.106 18.596 1.00 84.75 92 TYR A O 1
ATOM 715 N N . ARG A 1 93 ? -16.882 5.173 19.449 1.00 88.06 93 ARG A N 1
ATOM 716 C CA . ARG A 1 93 ? -18.048 5.169 20.324 1.00 88.06 93 ARG A CA 1
ATOM 717 C C . ARG A 1 93 ? -18.955 6.340 20.008 1.00 88.06 93 ARG A C 1
ATOM 719 O O . ARG A 1 93 ? -18.519 7.494 20.076 1.00 88.06 93 ARG A O 1
A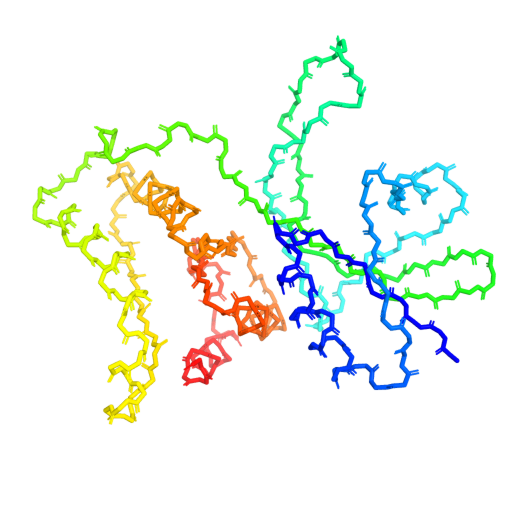TOM 726 N N . TRP A 1 94 ? -20.217 6.054 19.721 1.00 87.50 94 TRP A N 1
ATOM 727 C CA . TRP A 1 94 ? -21.256 7.063 19.534 1.00 87.50 94 TRP A CA 1
ATOM 728 C C . TRP A 1 94 ? -22.483 6.700 20.366 1.00 87.50 94 TRP A C 1
ATOM 730 O O . TRP A 1 94 ? -23.051 5.623 20.221 1.00 87.50 94 TRP A O 1
ATOM 740 N N . GLY A 1 95 ? -22.883 7.590 21.278 1.00 88.50 95 GLY A N 1
ATOM 741 C CA . GLY A 1 95 ? -23.916 7.264 22.261 1.00 88.50 95 GLY A CA 1
ATOM 742 C C . GLY A 1 95 ? -23.474 6.112 23.171 1.00 88.50 95 GLY A C 1
ATOM 743 O O . GLY A 1 95 ? -22.470 6.241 23.875 1.00 88.50 95 GLY A O 1
ATOM 744 N N . GLN A 1 96 ? -24.230 5.010 23.162 1.00 85.81 96 GLN A N 1
ATOM 745 C CA . GLN A 1 96 ? -23.919 3.778 23.904 1.00 85.81 96 GLN A CA 1
ATOM 746 C C . GLN A 1 96 ? -23.365 2.649 23.024 1.00 85.81 96 GLN A C 1
ATOM 748 O O . GLN A 1 96 ? -23.056 1.583 23.547 1.00 85.81 96 GLN A O 1
ATOM 753 N N . GLU A 1 97 ? -23.204 2.890 21.723 1.00 83.38 97 GLU A N 1
ATOM 754 C CA . GLU A 1 97 ? -22.747 1.880 20.772 1.00 83.38 97 GLU A CA 1
ATOM 755 C C . GLU A 1 97 ? -21.245 2.010 20.508 1.00 83.38 97 GLU A C 1
ATOM 757 O O . GLU A 1 97 ? -20.726 3.114 20.294 1.00 83.38 97 GLU A O 1
ATOM 762 N N . ASP A 1 98 ? -20.564 0.865 20.479 1.00 84.38 98 ASP A N 1
ATOM 763 C CA . ASP A 1 98 ? -19.151 0.734 20.132 1.00 84.38 98 ASP A CA 1
ATOM 764 C C . ASP A 1 98 ? -19.009 0.022 18.786 1.00 84.38 98 ASP A C 1
ATOM 766 O O . ASP A 1 98 ? -19.613 -1.022 18.560 1.00 84.38 98 ASP A O 1
ATOM 770 N N . PHE A 1 99 ? -18.157 0.542 17.905 1.00 82.06 99 PHE A N 1
ATOM 771 C CA . PHE A 1 99 ? -17.880 -0.066 16.607 1.00 82.06 99 PHE A CA 1
ATOM 772 C C . PHE A 1 99 ? -16.412 0.046 16.187 1.00 82.06 99 PHE A C 1
ATOM 774 O O . PHE A 1 99 ? -15.646 0.899 16.647 1.00 82.06 99 PHE A O 1
ATOM 781 N N . ILE A 1 100 ? -16.010 -0.851 15.282 1.00 76.19 100 ILE A N 1
ATOM 782 C CA . ILE A 1 100 ? -14.651 -0.918 14.735 1.00 76.19 100 ILE A CA 1
ATOM 783 C C . ILE A 1 100 ? -14.567 -0.065 13.472 1.00 76.19 100 ILE A C 1
ATOM 785 O O . ILE A 1 100 ? -14.849 -0.530 12.373 1.00 76.19 100 ILE A O 1
ATOM 789 N N . PHE A 1 101 ? -14.106 1.171 13.609 1.00 74.56 101 PHE A N 1
ATOM 790 C CA . PHE A 1 101 ? -13.941 2.075 12.478 1.00 74.56 101 PHE A CA 1
ATOM 791 C C . PHE A 1 101 ? -12.587 1.851 11.800 1.00 74.56 101 PHE A C 1
ATOM 793 O O . PHE A 1 101 ? -11.534 2.159 12.358 1.00 74.56 101 PHE A O 1
ATOM 800 N N . TYR A 1 102 ? -12.609 1.347 10.570 1.00 71.12 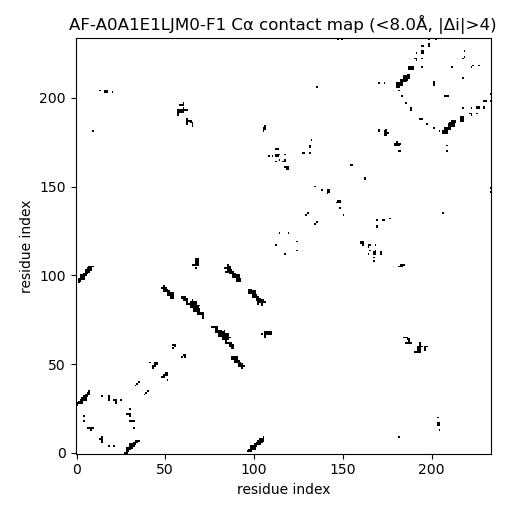102 TYR A N 1
ATOM 801 C CA . TYR A 1 102 ? -11.442 1.360 9.699 1.00 71.12 102 TYR A CA 1
ATOM 802 C C . TYR A 1 102 ? -11.379 2.675 8.912 1.00 71.12 102 TYR A C 1
ATOM 804 O O . TYR A 1 102 ? -12.382 3.249 8.511 1.00 71.12 102 TYR A O 1
ATOM 812 N N . ARG A 1 103 ? -10.182 3.201 8.694 1.00 67.69 103 ARG A N 1
ATOM 813 C CA . ARG A 1 103 ? -9.917 4.280 7.749 1.00 67.69 103 ARG A CA 1
ATOM 814 C C . ARG A 1 103 ? -8.943 3.722 6.748 1.00 67.69 103 ARG A C 1
ATOM 816 O O . ARG A 1 103 ? -7.868 3.302 7.140 1.00 67.69 103 ARG A O 1
ATOM 823 N N . VAL A 1 104 ? -9.299 3.780 5.475 1.00 59.91 104 VAL A N 1
ATOM 824 C CA . VAL A 1 104 ? -8.388 3.478 4.369 1.00 59.91 104 VAL A CA 1
ATOM 825 C C . VAL A 1 104 ? -8.292 4.728 3.537 1.00 59.91 104 VAL A C 1
ATOM 827 O O . VAL A 1 104 ? -9.307 5.301 3.184 1.00 59.91 104 VAL A O 1
ATOM 830 N N . VAL A 1 105 ? -7.089 5.189 3.280 1.00 54.91 105 VAL A N 1
ATOM 831 C CA . VAL A 1 105 ? -6.740 6.294 2.408 1.00 54.91 105 VAL A CA 1
ATOM 832 C C . VAL A 1 105 ? -5.613 5.759 1.543 1.00 54.91 105 VAL A C 1
ATOM 834 O O . VAL A 1 105 ? -4.460 5.687 1.961 1.00 54.91 105 VAL A O 1
ATOM 837 N N . VAL A 1 106 ? -5.956 5.372 0.319 1.00 50.91 106 VAL A N 1
ATOM 838 C CA . VAL A 1 106 ? -4.943 5.042 -0.680 1.00 50.91 106 VAL A CA 1
ATOM 839 C C . VAL A 1 106 ? -4.258 6.344 -1.080 1.00 50.91 106 VAL A C 1
ATOM 841 O O . VAL A 1 106 ? -4.896 7.270 -1.588 1.00 50.91 106 VAL A O 1
ATOM 844 N N . GLY A 1 107 ? -2.976 6.446 -0.735 1.00 44.09 107 GLY A N 1
ATOM 845 C CA . GLY A 1 107 ? -2.156 7.603 -1.048 1.00 44.09 107 GLY A CA 1
ATOM 846 C C . GLY A 1 107 ? -1.859 7.657 -2.542 1.00 44.09 107 GLY A C 1
ATOM 847 O O . GLY A 1 107 ? -1.468 6.660 -3.139 1.00 44.09 107 GLY A O 1
ATOM 848 N N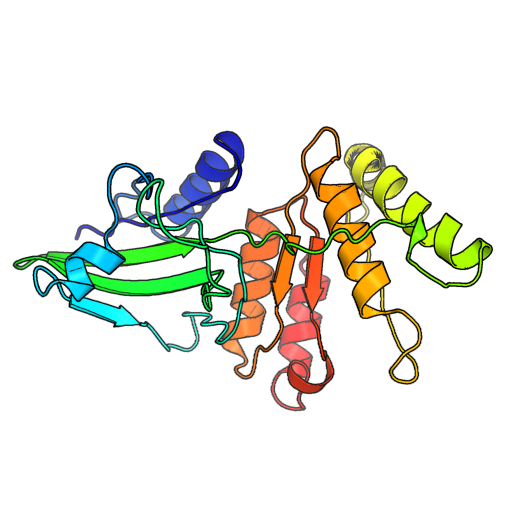 . TYR A 1 108 ? -2.003 8.843 -3.121 1.00 40.69 108 TYR A N 1
ATOM 849 C CA . TYR A 1 108 ? -1.288 9.216 -4.333 1.00 40.69 108 TYR A CA 1
ATOM 850 C C . TYR A 1 108 ? -0.135 10.114 -3.885 1.00 40.69 108 TYR A C 1
ATOM 852 O O . TYR A 1 108 ? -0.363 11.040 -3.095 1.00 40.69 108 TYR A O 1
ATOM 860 N N . SER A 1 109 ? 1.092 9.869 -4.353 1.00 40.31 109 SER A N 1
ATOM 861 C CA . SER A 1 109 ? 2.100 10.922 -4.258 1.00 40.31 109 SER A CA 1
ATOM 862 C C . SER A 1 109 ? 1.612 12.069 -5.145 1.00 40.31 109 SER A C 1
ATOM 864 O O . SER A 1 109 ? 1.231 11.879 -6.295 1.00 40.31 109 SER A O 1
ATOM 866 N N . ASN A 1 110 ? 1.572 13.287 -4.603 1.00 40.44 110 ASN A N 1
ATOM 867 C CA . ASN A 1 110 ? 1.271 14.488 -5.391 1.00 40.44 110 ASN A CA 1
ATOM 868 C C . ASN A 1 110 ? 2.514 14.960 -6.169 1.00 40.44 110 ASN A C 1
ATOM 870 O O . ASN A 1 110 ? 2.705 16.150 -6.422 1.00 40.44 110 ASN A O 1
ATOM 874 N N . THR A 1 111 ? 3.427 14.037 -6.461 1.00 47.00 111 THR A N 1
ATOM 875 C CA . THR A 1 111 ? 4.635 14.334 -7.205 1.00 47.00 111 THR A CA 1
ATOM 876 C C . THR A 1 111 ? 4.291 14.250 -8.684 1.00 47.00 111 THR A C 1
ATOM 878 O O . THR A 1 111 ? 3.615 13.339 -9.138 1.00 47.00 111 THR A O 1
ATOM 881 N N . GLN A 1 112 ? 4.763 15.202 -9.487 1.00 55.72 112 GLN A N 1
ATOM 882 C CA . GLN A 1 112 ? 4.760 15.070 -10.952 1.00 55.72 112 GLN A CA 1
ATOM 883 C C . GLN A 1 112 ? 5.824 14.043 -11.394 1.00 55.72 112 GLN A C 1
ATOM 885 O O . GLN A 1 112 ? 6.579 14.275 -12.348 1.00 55.72 112 GLN A O 1
ATOM 890 N N . ALA A 1 113 ? 5.973 12.952 -10.637 1.00 64.94 113 ALA A N 1
ATOM 891 C CA . ALA A 1 113 ? 6.984 11.939 -10.847 1.00 64.94 113 ALA A CA 1
ATOM 892 C C . ALA A 1 113 ? 6.643 11.199 -12.134 1.00 64.94 113 ALA A C 1
ATOM 894 O O . ALA A 1 113 ? 5.694 10.431 -12.233 1.00 64.94 113 ALA A O 1
ATOM 895 N N . SER A 1 114 ? 7.438 11.477 -13.156 1.00 77.00 114 SER A N 1
ATOM 896 C CA . SER A 1 114 ? 7.373 10.789 -14.430 1.00 77.00 114 SER A CA 1
ATOM 897 C C . SER A 1 11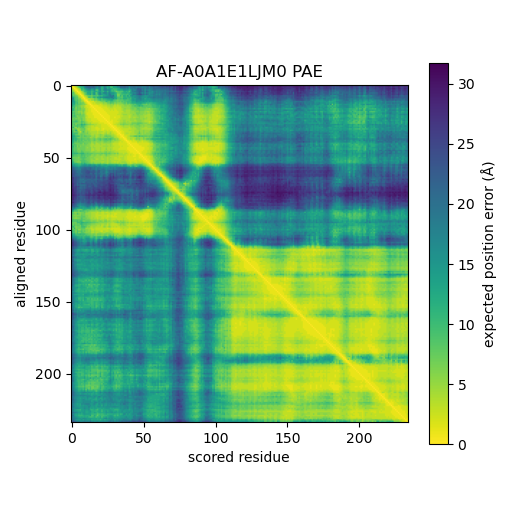4 ? 8.712 10.140 -14.687 1.00 77.00 114 SER A C 1
ATOM 899 O O . SER A 1 114 ? 9.762 10.637 -14.267 1.00 77.00 114 SER A O 1
ATOM 901 N N . TRP A 1 115 ? 8.692 9.069 -15.473 1.00 85.56 115 TRP A N 1
ATOM 902 C CA . TRP A 1 115 ? 9.921 8.436 -15.921 1.00 85.56 115 TRP A CA 1
ATOM 903 C C . TRP A 1 115 ? 10.882 9.425 -16.583 1.00 85.56 115 TRP A C 1
ATOM 905 O O . TRP A 1 115 ? 12.081 9.220 -16.495 1.00 85.56 115 TRP A O 1
ATOM 915 N N . ASN A 1 116 ? 10.417 10.516 -17.193 1.00 85.56 116 ASN A N 1
ATOM 916 C CA . ASN A 1 116 ? 11.299 11.516 -17.805 1.00 85.56 116 ASN A CA 1
ATOM 917 C C . ASN A 1 116 ? 12.203 12.227 -16.785 1.00 85.56 116 ASN A C 1
ATOM 919 O O . ASN A 1 116 ? 13.306 12.627 -17.136 1.00 85.56 116 ASN A O 1
ATOM 923 N N . ARG A 1 117 ? 11.770 12.331 -15.523 1.00 82.25 117 ARG A N 1
ATOM 924 C CA . ARG A 1 117 ? 12.534 12.949 -14.426 1.00 82.25 117 ARG A CA 1
ATOM 925 C C . ARG A 1 117 ? 13.450 11.961 -13.701 1.00 82.25 117 ARG A C 1
ATOM 927 O O . ARG A 1 117 ? 14.313 12.376 -12.936 1.00 82.25 117 ARG A O 1
ATOM 934 N N . VAL A 1 118 ? 13.262 10.662 -13.931 1.00 85.56 118 VAL A N 1
ATOM 935 C CA . VAL A 1 118 ? 14.079 9.604 -13.334 1.00 85.56 118 VAL A CA 1
ATOM 936 C C . VAL A 1 118 ? 15.408 9.508 -14.082 1.00 85.56 118 VAL A C 1
ATOM 938 O O . VAL A 1 118 ? 15.446 9.078 -15.243 1.00 85.56 118 VAL A O 1
ATOM 941 N N . ILE A 1 119 ? 16.488 9.892 -13.403 1.00 85.12 119 ILE A N 1
ATOM 942 C CA . ILE A 1 119 ? 17.865 9.706 -13.864 1.00 85.12 119 ILE A CA 1
ATOM 943 C C . ILE A 1 119 ? 18.334 8.342 -13.357 1.00 85.12 119 ILE A C 1
ATOM 945 O O . ILE A 1 119 ? 18.591 8.165 -12.171 1.00 85.12 119 ILE A O 1
ATOM 949 N N . LEU A 1 120 ? 18.391 7.375 -14.266 1.00 85.31 120 LEU A N 1
ATOM 950 C CA . LEU A 1 120 ? 18.868 6.014 -14.046 1.00 85.31 120 LEU A CA 1
ATOM 951 C C . LEU A 1 120 ? 19.546 5.524 -15.323 1.00 85.31 120 LEU A C 1
ATOM 953 O O . LEU A 1 120 ? 19.312 6.081 -16.401 1.00 85.31 120 LEU A O 1
ATOM 957 N N . ASP A 1 121 ? 20.315 4.445 -15.200 1.00 87.44 121 ASP A N 1
ATOM 958 C CA . ASP A 1 121 ? 20.774 3.680 -16.354 1.00 87.44 121 ASP A CA 1
ATOM 959 C C . ASP A 1 121 ? 19.591 3.367 -17.307 1.00 87.44 121 ASP A C 1
ATOM 961 O O . ASP A 1 121 ? 18.530 2.919 -16.848 1.00 87.44 121 ASP A O 1
ATOM 965 N N . PRO A 1 122 ? 19.722 3.616 -18.626 1.00 87.94 122 PRO A N 1
ATOM 966 C CA . PRO A 1 122 ? 18.644 3.382 -19.584 1.00 87.94 122 PRO A CA 1
ATOM 967 C C . PRO A 1 122 ? 18.148 1.932 -19.623 1.00 87.94 122 PRO A C 1
ATOM 969 O O . PRO A 1 122 ? 16.950 1.709 -19.826 1.00 87.94 122 PRO A O 1
ATOM 972 N N . GLY A 1 123 ? 19.041 0.959 -19.422 1.00 88.69 123 GLY A N 1
ATOM 973 C CA . GLY A 1 123 ? 18.708 -0.461 -19.354 1.00 88.69 123 GLY A CA 1
ATOM 974 C C . GLY A 1 123 ? 17.837 -0.765 -18.140 1.00 88.69 123 GLY A C 1
ATOM 975 O O . GLY A 1 123 ? 16.728 -1.277 -18.300 1.00 88.69 123 GLY A O 1
ATOM 976 N N . LEU A 1 124 ? 18.270 -0.335 -16.953 1.00 86.12 124 LEU A N 1
ATOM 977 C CA . LEU A 1 124 ? 17.509 -0.491 -15.708 1.00 86.12 124 LEU A CA 1
ATOM 978 C C . LEU A 1 124 ? 16.139 0.198 -15.782 1.00 86.12 124 LEU A C 1
ATOM 980 O O . LEU A 1 124 ? 15.116 -0.359 -15.387 1.00 86.12 124 LEU A O 1
ATOM 984 N N . LYS A 1 125 ? 16.088 1.409 -16.340 1.00 88.94 125 LYS A N 1
ATOM 985 C CA . LYS A 1 125 ? 14.838 2.157 -16.533 1.00 88.94 125 LYS A CA 1
ATOM 986 C C . LYS A 1 125 ? 13.868 1.426 -17.461 1.00 88.94 125 LYS A C 1
ATOM 988 O O . LYS A 1 125 ? 12.658 1.434 -17.222 1.00 88.94 125 LYS A O 1
ATOM 993 N N . LYS A 1 126 ? 14.382 0.803 -18.525 1.00 88.62 126 LYS A N 1
ATOM 994 C CA . LYS A 1 126 ? 13.593 -0.035 -19.435 1.00 88.62 126 LYS A CA 1
ATOM 995 C C . LYS A 1 126 ? 13.090 -1.290 -18.723 1.00 88.62 126 LYS A C 1
ATOM 997 O O . LYS A 1 126 ? 11.926 -1.645 -18.896 1.00 88.62 126 LYS A O 1
ATOM 1002 N N . GLU A 1 127 ? 13.928 -1.921 -17.909 1.00 87.12 127 GLU A N 1
ATOM 1003 C CA . GLU A 1 127 ? 13.565 -3.104 -17.131 1.00 87.12 127 GLU A CA 1
ATOM 1004 C C . GLU A 1 127 ? 12.450 -2.797 -16.123 1.00 87.12 127 GLU A C 1
ATOM 1006 O O . GLU A 1 127 ? 11.422 -3.469 -16.143 1.00 87.12 127 GLU A O 1
ATOM 1011 N N . LEU A 1 128 ? 12.567 -1.723 -15.335 1.00 87.69 128 LEU A N 1
ATOM 1012 C CA . LEU A 1 128 ? 11.534 -1.318 -14.371 1.00 87.69 128 LEU A CA 1
ATOM 1013 C C . LEU A 1 128 ? 10.174 -1.046 -15.036 1.00 87.69 128 LEU A C 1
ATOM 1015 O O . LEU A 1 128 ? 9.141 -1.501 -14.545 1.00 87.69 128 LEU A O 1
ATOM 1019 N N . LYS A 1 129 ? 10.165 -0.363 -16.190 1.00 86.56 129 LYS A N 1
ATOM 1020 C CA . LYS A 1 129 ? 8.948 -0.164 -17.001 1.00 86.56 129 LYS A CA 1
ATOM 1021 C C . LYS A 1 129 ? 8.385 -1.473 -17.560 1.00 86.56 129 LYS A C 1
ATOM 1023 O O . LYS A 1 129 ? 7.171 -1.636 -17.697 1.00 86.56 129 LYS A O 1
ATOM 1028 N N . SER A 1 130 ? 9.262 -2.401 -17.934 1.00 83.50 130 SER A N 1
ATOM 1029 C CA . SER A 1 130 ? 8.845 -3.714 -18.418 1.00 83.50 130 SER A CA 1
ATOM 1030 C C . SER A 1 130 ? 8.248 -4.553 -17.295 1.00 83.50 130 SER A C 1
ATOM 1032 O O . SER A 1 130 ? 7.313 -5.303 -17.557 1.00 83.50 130 SER A O 1
ATOM 1034 N N . VAL A 1 131 ? 8.760 -4.442 -16.066 1.00 79.38 131 VAL A N 1
ATOM 1035 C CA . VAL A 1 131 ? 8.217 -5.159 -14.909 1.00 79.38 131 VAL A CA 1
ATOM 1036 C C . VAL A 1 131 ? 6.786 -4.701 -14.635 1.00 79.38 131 VAL A C 1
ATOM 1038 O O . VAL A 1 131 ? 5.906 -5.552 -14.580 1.00 79.38 131 VAL A O 1
ATOM 1041 N N . SER A 1 132 ? 6.510 -3.394 -14.556 1.00 75.31 132 SER A N 1
ATOM 1042 C CA . SER A 1 132 ? 5.149 -2.901 -14.272 1.00 75.31 132 SER A CA 1
ATOM 1043 C C . SER A 1 132 ? 4.114 -3.286 -15.323 1.00 75.31 132 SER A C 1
ATOM 1045 O O . SER A 1 132 ? 2.971 -3.566 -14.984 1.00 75.31 132 SER A O 1
ATOM 1047 N N . SER A 1 133 ? 4.487 -3.313 -16.598 1.00 75.56 133 SER A N 1
ATOM 1048 C CA . SER A 1 133 ? 3.548 -3.670 -17.665 1.00 75.56 133 SER A CA 1
ATOM 1049 C C . SER A 1 133 ? 3.413 -5.183 -17.824 1.00 75.56 133 SER A C 1
ATOM 1051 O O . SER A 1 133 ? 2.304 -5.711 -17.845 1.00 75.56 133 SER A O 1
ATOM 1053 N N . ARG A 1 134 ? 4.524 -5.915 -17.921 1.00 85.88 134 ARG A N 1
ATOM 1054 C CA . ARG A 1 134 ? 4.491 -7.345 -18.245 1.00 85.88 134 ARG A CA 1
ATOM 1055 C C . ARG A 1 134 ? 4.006 -8.191 -17.076 1.00 85.88 134 ARG A C 1
ATOM 1057 O O . ARG A 1 134 ? 3.200 -9.087 -17.297 1.00 85.88 134 ARG A O 1
ATOM 1064 N N . PHE A 1 135 ? 4.463 -7.918 -15.852 1.00 90.19 135 PHE A N 1
ATOM 1065 C CA . PHE A 1 135 ? 4.105 -8.732 -14.686 1.00 90.19 135 PHE A CA 1
ATOM 1066 C C . PHE A 1 135 ? 2.596 -8.705 -14.417 1.00 90.19 135 PHE A C 1
ATOM 1068 O O . PHE A 1 135 ? 1.971 -9.762 -14.325 1.00 90.19 135 PHE A O 1
ATOM 1075 N N . PHE A 1 136 ? 2.001 -7.507 -14.372 1.00 86.88 136 PHE A N 1
ATOM 1076 C CA . PHE A 1 136 ? 0.581 -7.351 -14.058 1.00 86.88 136 PHE A CA 1
ATOM 1077 C C . PHE A 1 136 ? -0.346 -7.876 -15.166 1.00 86.88 136 PHE A C 1
ATOM 1079 O O . PHE A 1 136 ? -1.445 -8.333 -14.872 1.00 86.88 136 PHE A O 1
ATOM 1086 N N . ASN A 1 137 ? 0.115 -7.906 -16.421 1.00 88.94 137 ASN A N 1
ATOM 1087 C CA . ASN A 1 137 ? -0.626 -8.507 -17.536 1.00 88.94 137 ASN A CA 1
ATOM 1088 C C . ASN A 1 137 ? -0.434 -10.028 -17.678 1.00 88.94 137 ASN A C 1
ATOM 1090 O O . ASN A 1 137 ? -1.062 -10.625 -18.544 1.00 88.94 137 ASN A O 1
ATOM 1094 N N . SER A 1 138 ? 0.423 -10.659 -16.867 1.00 90.12 138 SER A N 1
ATOM 1095 C CA . SER A 1 138 ? 0.760 -12.087 -17.001 1.00 90.12 138 SER A CA 1
ATOM 1096 C C . SER A 1 138 ? 0.118 -12.974 -15.929 1.00 90.12 138 SER A C 1
ATOM 1098 O O . SER A 1 138 ? 0.565 -14.103 -15.761 1.00 90.12 138 SER A O 1
ATOM 1100 N N . LYS A 1 139 ? -0.897 -12.500 -15.189 1.00 89.69 139 LYS A N 1
ATOM 1101 C CA . LYS A 1 139 ? -1.518 -13.257 -14.082 1.00 89.69 139 LYS A CA 1
ATOM 1102 C C . LYS A 1 139 ? -1.923 -14.680 -14.486 1.00 89.69 139 LYS A C 1
ATOM 1104 O O . LYS A 1 139 ? -1.574 -15.627 -13.790 1.00 89.69 139 LYS A O 1
ATOM 1109 N N . ASP A 1 140 ? -2.586 -14.817 -15.631 1.00 91.81 140 ASP A N 1
ATOM 1110 C CA . ASP A 1 140 ? -3.085 -16.107 -16.121 1.00 91.81 140 ASP A CA 1
ATOM 1111 C C . ASP A 1 140 ? -1.935 -17.065 -16.467 1.00 91.81 140 ASP A C 1
ATOM 1113 O O . ASP A 1 140 ? -1.977 -18.238 -16.122 1.00 91.81 140 ASP A O 1
ATOM 1117 N N . VAL A 1 141 ? -0.832 -16.545 -17.017 1.00 92.44 141 VAL A N 1
ATOM 1118 C CA . VAL A 1 141 ? 0.373 -17.340 -17.315 1.00 92.44 141 VAL A CA 1
ATOM 1119 C C . VAL A 1 141 ? 0.987 -17.928 -16.042 1.00 92.44 141 VAL A C 1
ATOM 1121 O O . VAL A 1 141 ? 1.462 -19.060 -16.046 1.00 92.44 141 VAL A O 1
ATOM 1124 N N . TYR A 1 142 ? 0.997 -17.170 -14.942 1.00 92.50 142 TYR A N 1
ATOM 1125 C CA . TYR A 1 142 ? 1.481 -17.678 -13.655 1.00 92.50 142 TYR A CA 1
ATOM 1126 C C . TYR A 1 142 ? 0.561 -18.773 -13.103 1.00 92.50 142 TYR A C 1
ATOM 1128 O O . TYR A 1 142 ? 1.060 -19.774 -12.586 1.00 92.50 142 TYR A O 1
ATOM 1136 N N . ALA A 1 143 ? -0.757 -18.602 -13.255 1.00 91.94 143 ALA A N 1
ATOM 1137 C CA . ALA A 1 143 ? -1.744 -19.598 -12.853 1.00 91.94 143 ALA A CA 1
ATOM 1138 C C . ALA A 1 143 ? -1.587 -20.906 -13.648 1.00 91.94 143 ALA A C 1
ATOM 1140 O O . ALA A 1 143 ? -1.522 -21.973 -13.040 1.00 91.94 143 ALA A O 1
ATOM 1141 N N . ASP A 1 144 ? -1.424 -20.822 -14.972 1.00 95.69 144 ASP A N 1
ATOM 1142 C CA . ASP A 1 144 ? -1.226 -21.981 -15.855 1.00 95.69 144 ASP A CA 1
ATOM 1143 C C . ASP A 1 144 ? 0.050 -22.766 -15.521 1.00 95.69 144 ASP A C 1
ATOM 1145 O O . ASP A 1 144 ? 0.086 -23.993 -15.599 1.00 95.69 144 ASP A O 1
ATOM 1149 N N . LEU A 1 145 ? 1.111 -22.059 -15.126 1.00 94.50 145 LEU A N 1
ATOM 1150 C CA . LEU A 1 145 ? 2.387 -22.656 -14.730 1.00 94.50 145 LEU A CA 1
ATOM 1151 C C . LEU A 1 145 ? 2.403 -23.154 -13.275 1.00 94.50 145 LEU A C 1
ATOM 1153 O O . LEU A 1 145 ? 3.395 -23.751 -12.854 1.00 94.50 145 LEU A O 1
ATOM 1157 N N . GLY A 1 146 ? 1.348 -22.900 -12.495 1.00 92.81 146 GLY A N 1
ATOM 1158 C CA . GLY A 1 146 ? 1.270 -23.281 -11.083 1.00 92.81 146 GLY A CA 1
ATOM 1159 C C . GLY A 1 146 ? 2.300 -22.579 -10.192 1.00 92.81 146 GLY A C 1
ATOM 1160 O O . GLY A 1 146 ? 2.695 -23.130 -9.165 1.00 92.81 146 GLY A O 1
ATOM 1161 N N . VAL A 1 147 ? 2.768 -21.386 -10.578 1.00 91.19 147 VAL A N 1
ATOM 1162 C CA . VAL A 1 147 ? 3.773 -20.619 -9.823 1.00 91.19 147 VAL A CA 1
ATOM 1163 C C . VAL A 1 147 ? 3.152 -19.394 -9.141 1.00 91.19 147 VAL A C 1
ATOM 1165 O O . VAL A 1 147 ? 2.272 -18.754 -9.721 1.00 91.19 147 VAL A O 1
ATOM 1168 N N . PRO A 1 148 ? 3.619 -19.002 -7.938 1.00 87.94 148 PRO A N 1
ATOM 1169 C CA . PRO A 1 148 ? 3.092 -17.830 -7.242 1.00 87.94 148 PRO A CA 1
ATOM 1170 C C . PRO A 1 148 ? 3.212 -16.548 -8.072 1.00 87.94 148 PRO A C 1
ATOM 1172 O O . PRO A 1 148 ? 4.303 -16.178 -8.519 1.00 87.94 148 PRO A O 1
ATOM 1175 N N . TRP A 1 149 ? 2.099 -15.832 -8.247 1.00 91.25 149 TRP A N 1
ATOM 1176 C CA . TRP A 1 149 ? 2.065 -14.550 -8.952 1.00 91.25 149 TRP A CA 1
ATOM 1177 C C . TRP A 1 149 ? 2.537 -13.404 -8.054 1.00 91.25 149 TRP A C 1
ATOM 1179 O O . TRP A 1 149 ? 1.769 -12.547 -7.622 1.00 91.25 149 TRP A O 1
ATOM 1189 N N . LYS A 1 150 ? 3.844 -13.390 -7.785 1.00 89.69 150 LYS A N 1
ATOM 1190 C CA . LYS A 1 150 ? 4.522 -12.347 -7.009 1.00 89.69 150 LYS A CA 1
ATOM 1191 C C . LYS A 1 150 ? 5.871 -11.977 -7.611 1.00 89.69 150 LYS A C 1
ATOM 1193 O O . LYS A 1 150 ? 6.545 -12.793 -8.243 1.00 89.69 150 LYS A O 1
ATOM 1198 N N . ARG A 1 151 ? 6.288 -10.725 -7.407 1.00 89.94 151 ARG A N 1
ATOM 1199 C CA . ARG A 1 151 ? 7.603 -10.222 -7.824 1.00 89.94 151 ARG A CA 1
ATOM 1200 C C . ARG A 1 151 ? 8.129 -9.214 -6.806 1.00 89.94 151 ARG A C 1
ATOM 1202 O O . ARG A 1 151 ? 7.465 -8.225 -6.524 1.00 89.94 151 ARG A O 1
ATOM 1209 N N . GLY A 1 152 ? 9.333 -9.456 -6.292 1.00 89.81 152 GLY A N 1
ATOM 1210 C CA . GLY A 1 152 ? 10.048 -8.516 -5.427 1.00 89.81 152 GLY A CA 1
ATOM 1211 C C . GLY A 1 152 ? 11.023 -7.644 -6.218 1.00 89.81 152 GLY A C 1
ATOM 1212 O O . GLY A 1 152 ? 11.706 -8.138 -7.117 1.00 89.81 152 GLY A O 1
ATOM 1213 N N . LEU A 1 153 ? 11.100 -6.359 -5.868 1.00 89.69 153 LEU A N 1
ATOM 1214 C CA . LEU A 1 153 ? 12.121 -5.418 -6.336 1.00 89.69 153 LEU A CA 1
ATOM 1215 C C . LEU A 1 153 ? 12.808 -4.801 -5.117 1.00 89.69 153 LEU A C 1
ATOM 1217 O O . LEU A 1 153 ? 12.131 -4.363 -4.191 1.00 89.69 153 LEU A O 1
ATOM 1221 N N . ILE A 1 154 ? 14.140 -4.743 -5.128 1.00 90.00 154 ILE A N 1
ATOM 1222 C CA . ILE A 1 154 ? 14.926 -4.123 -4.057 1.00 90.00 154 ILE A CA 1
ATOM 1223 C C . ILE A 1 154 ? 15.695 -2.944 -4.642 1.00 90.00 154 ILE A C 1
ATOM 1225 O O . ILE A 1 154 ? 16.511 -3.105 -5.548 1.00 90.00 154 ILE A O 1
ATOM 1229 N N . PHE A 1 155 ? 15.448 -1.755 -4.097 1.00 87.56 155 PHE A N 1
ATOM 1230 C CA . PHE A 1 155 ? 16.176 -0.540 -4.438 1.00 87.56 155 PHE A CA 1
ATOM 1231 C C . PHE A 1 155 ? 17.241 -0.291 -3.368 1.00 87.56 155 PHE A C 1
ATOM 1233 O O . PHE A 1 155 ? 16.920 0.163 -2.273 1.00 87.56 155 PHE A O 1
ATOM 1240 N N . TYR A 1 156 ? 18.511 -0.554 -3.682 1.00 87.81 156 TYR A N 1
ATOM 1241 C CA . TYR A 1 156 ? 19.632 -0.331 -2.762 1.00 87.81 156 TYR A CA 1
ATOM 1242 C C . TYR A 1 156 ? 20.687 0.603 -3.373 1.00 87.81 156 TYR A C 1
ATOM 1244 O O . TYR A 1 156 ? 20.794 0.735 -4.590 1.00 87.81 156 TYR A O 1
ATOM 1252 N N . GLY A 1 157 ? 21.447 1.296 -2.523 1.00 86.44 157 GLY A N 1
ATOM 1253 C CA . GLY A 1 157 ? 22.567 2.158 -2.925 1.00 86.44 157 GLY A CA 1
ATOM 1254 C C . GLY A 1 157 ? 22.608 3.484 -2.155 1.00 86.44 157 GLY A C 1
ATOM 1255 O O . GLY A 1 157 ? 21.716 3.738 -1.345 1.00 86.44 157 GLY A O 1
ATOM 1256 N N . PRO A 1 158 ? 23.576 4.376 -2.425 1.00 84.12 158 PRO A N 1
ATOM 1257 C CA . PRO A 1 158 ? 23.710 5.658 -1.723 1.00 84.12 158 PRO A CA 1
ATOM 1258 C C . PRO A 1 158 ? 22.501 6.586 -1.914 1.00 84.12 158 PRO A C 1
ATOM 1260 O O . PRO A 1 158 ? 21.784 6.489 -2.922 1.00 84.12 158 PRO A O 1
ATOM 1263 N N . ALA A 1 159 ? 22.269 7.499 -0.968 1.00 80.75 159 ALA A N 1
ATOM 1264 C CA . ALA A 1 159 ? 21.260 8.553 -1.103 1.00 80.75 159 ALA A CA 1
ATOM 1265 C C . ALA A 1 159 ? 21.497 9.392 -2.378 1.00 80.75 159 ALA A C 1
ATOM 1267 O O . ALA A 1 159 ? 22.627 9.539 -2.832 1.00 80.75 159 ALA A O 1
ATOM 1268 N N . GLY A 1 160 ? 20.422 9.902 -2.988 1.00 78.69 160 GLY A N 1
ATOM 1269 C CA . GLY A 1 160 ? 20.505 10.737 -4.197 1.00 78.69 160 GLY A CA 1
ATOM 1270 C C . GLY A 1 160 ? 20.517 9.997 -5.545 1.00 78.69 160 GLY A C 1
ATOM 1271 O O . GLY A 1 160 ? 20.349 10.640 -6.572 1.00 78.69 160 GLY A O 1
ATOM 1272 N N . ASN A 1 161 ? 20.599 8.660 -5.581 1.00 81.81 161 ASN A N 1
ATOM 1273 C CA . ASN A 1 161 ? 20.606 7.873 -6.836 1.00 81.81 161 ASN A CA 1
ATOM 1274 C C . ASN A 1 161 ? 19.213 7.585 -7.436 1.00 81.81 161 ASN A C 1
ATOM 1276 O O . ASN A 1 161 ? 18.999 6.566 -8.084 1.00 81.81 161 ASN A O 1
ATOM 1280 N N . GLY A 1 162 ? 18.222 8.431 -7.163 1.00 81.06 162 GLY A N 1
ATOM 1281 C CA . GLY A 1 162 ? 16.912 8.321 -7.808 1.00 81.06 162 GLY A CA 1
ATOM 1282 C C . GLY A 1 162 ? 16.031 7.130 -7.390 1.00 81.06 162 GLY A C 1
ATOM 1283 O O . GLY A 1 162 ? 15.064 6.834 -8.086 1.00 81.06 162 GLY A O 1
ATOM 1284 N N . LYS A 1 163 ? 16.303 6.458 -6.260 1.00 86.62 163 LYS A N 1
ATOM 1285 C CA . LYS A 1 163 ? 15.472 5.342 -5.753 1.00 86.62 163 LYS A CA 1
ATOM 1286 C C . LYS A 1 163 ? 14.015 5.758 -5.524 1.00 86.62 163 LYS A C 1
ATOM 1288 O O . LYS A 1 163 ? 13.121 5.222 -6.168 1.00 86.62 163 LYS A O 1
ATOM 1293 N N . THR A 1 164 ? 13.795 6.770 -4.682 1.00 81.25 164 THR A N 1
ATOM 1294 C CA . THR A 1 164 ? 12.455 7.261 -4.325 1.00 81.25 164 THR A CA 1
ATOM 1295 C C . THR A 1 164 ? 11.682 7.743 -5.553 1.00 81.25 164 THR A C 1
ATOM 1297 O O . THR A 1 164 ? 10.570 7.294 -5.786 1.00 81.25 164 THR A O 1
ATOM 1300 N N . ILE A 1 165 ? 12.295 8.557 -6.423 1.00 82.75 165 ILE A N 1
ATOM 1301 C CA . ILE A 1 165 ? 11.625 9.038 -7.647 1.00 82.75 165 ILE A CA 1
ATOM 1302 C C . ILE A 1 165 ? 11.306 7.907 -8.641 1.00 82.75 165 ILE A C 1
ATOM 1304 O O . ILE A 1 165 ? 10.335 8.003 -9.387 1.00 82.75 165 ILE A O 1
ATOM 1308 N N . SER A 1 166 ? 12.090 6.823 -8.654 1.00 87.50 166 SER A N 1
ATOM 1309 C CA . SER A 1 166 ? 11.797 5.643 -9.480 1.00 87.50 166 SER A CA 1
ATOM 1310 C C . SER A 1 166 ? 10.605 4.861 -8.945 1.00 87.50 166 SER A C 1
ATOM 1312 O O . SER A 1 166 ? 9.764 4.428 -9.730 1.00 87.50 166 SER A O 1
ATOM 1314 N N . ILE A 1 167 ? 10.519 4.714 -7.621 1.00 84.88 167 ILE A N 1
ATOM 1315 C CA . ILE A 1 167 ? 9.370 4.112 -6.942 1.00 84.88 167 ILE A CA 1
ATOM 1316 C C . ILE A 1 167 ? 8.113 4.945 -7.221 1.00 84.88 167 ILE A C 1
ATOM 1318 O O . ILE A 1 167 ? 7.117 4.395 -7.680 1.00 84.88 167 ILE A O 1
ATOM 1322 N N . GLU A 1 168 ? 8.171 6.268 -7.059 1.00 79.19 168 GLU A N 1
ATOM 1323 C CA . GLU A 1 168 ? 7.044 7.157 -7.374 1.00 79.19 168 GLU A CA 1
ATOM 1324 C C . GLU A 1 168 ? 6.621 7.052 -8.850 1.00 79.19 168 GLU A C 1
ATOM 1326 O O . GLU A 1 168 ? 5.438 6.901 -9.151 1.00 79.19 168 GLU A O 1
ATOM 1331 N N . ALA A 1 169 ? 7.569 7.050 -9.795 1.00 83.38 169 ALA A N 1
ATOM 1332 C CA . ALA A 1 169 ? 7.252 6.871 -11.215 1.00 83.38 169 ALA A CA 1
ATOM 1333 C C . ALA A 1 169 ? 6.586 5.509 -11.505 1.00 83.38 169 ALA A C 1
ATOM 1335 O O . ALA A 1 169 ? 5.701 5.417 -12.365 1.00 83.38 169 ALA A O 1
ATOM 1336 N N . LEU A 1 170 ? 6.982 4.455 -10.784 1.00 84.69 170 LEU A N 1
ATOM 1337 C CA . LEU A 1 170 ? 6.351 3.138 -10.853 1.00 84.69 170 LEU A CA 1
ATOM 1338 C C . LEU A 1 170 ? 4.913 3.180 -10.321 1.00 84.69 170 LEU A C 1
ATOM 1340 O O . LEU A 1 170 ? 4.020 2.652 -10.981 1.00 84.69 170 LEU A O 1
ATOM 1344 N N . MET A 1 171 ? 4.682 3.856 -9.190 1.00 79.88 171 MET A N 1
ATOM 1345 C CA . MET A 1 171 ? 3.347 4.053 -8.611 1.00 79.88 171 MET A CA 1
ATOM 1346 C C . MET A 1 171 ? 2.399 4.719 -9.607 1.00 79.88 171 MET A C 1
ATOM 1348 O O . MET A 1 171 ? 1.307 4.207 -9.836 1.00 79.88 171 MET A O 1
ATOM 1352 N N . HIS A 1 172 ? 2.828 5.809 -10.253 1.00 75.12 172 HIS A N 1
ATOM 1353 C CA . HIS A 1 172 ? 2.024 6.481 -11.281 1.00 75.12 172 HIS A CA 1
ATOM 1354 C C . HIS A 1 172 ? 1.727 5.566 -12.470 1.00 75.12 172 HIS A C 1
ATOM 1356 O O . HIS A 1 172 ? 0.587 5.465 -12.907 1.00 75.12 172 HIS A O 1
ATOM 1362 N N . THR A 1 173 ? 2.735 4.835 -12.952 1.00 80.81 173 THR A N 1
ATOM 1363 C CA . THR A 1 173 ? 2.565 3.900 -14.079 1.00 80.81 173 THR A CA 1
ATOM 1364 C C . THR A 1 173 ? 1.525 2.823 -13.781 1.00 80.81 173 THR A C 1
ATOM 1366 O O . THR A 1 173 ? 0.776 2.415 -14.664 1.00 80.81 173 THR A O 1
ATOM 1369 N N . LEU A 1 174 ? 1.501 2.338 -12.541 1.00 77.94 174 LEU A N 1
ATOM 1370 C CA . LEU A 1 174 ? 0.577 1.306 -12.088 1.00 77.94 174 LEU A CA 1
ATOM 1371 C C . LEU A 1 174 ? -0.822 1.860 -11.801 1.00 77.94 174 LEU A C 1
ATOM 1373 O O . LEU A 1 174 ? -1.805 1.199 -12.134 1.00 77.94 174 LEU A O 1
ATOM 1377 N N . ALA A 1 175 ? -0.923 3.084 -11.283 1.00 71.81 175 ALA A N 1
ATOM 1378 C CA . ALA A 1 175 ? -2.195 3.783 -11.126 1.00 71.81 175 ALA A CA 1
ATOM 1379 C C . ALA A 1 175 ? -2.895 4.026 -12.478 1.00 71.81 175 ALA A C 1
ATOM 1381 O O . ALA A 1 175 ? -4.115 3.864 -12.559 1.00 71.81 175 ALA A O 1
ATOM 1382 N N . ASP A 1 176 ? -2.118 4.327 -13.526 1.00 72.81 176 ASP A N 1
ATOM 1383 C CA . ASP A 1 176 ? -2.581 4.530 -14.909 1.00 72.81 176 ASP A CA 1
ATOM 1384 C C . ASP A 1 176 ? -2.777 3.215 -15.695 1.00 72.81 176 ASP A C 1
ATOM 1386 O O . ASP A 1 176 ? -3.181 3.227 -16.860 1.00 72.81 176 ASP A O 1
ATOM 1390 N N . HIS A 1 177 ? -2.486 2.057 -15.093 1.00 77.75 177 HIS A N 1
ATOM 1391 C CA . HIS A 1 177 ? -2.739 0.756 -15.716 1.00 77.75 177 HIS A CA 1
ATOM 1392 C C . HIS A 1 177 ? -4.243 0.559 -15.984 1.00 77.75 177 HIS A C 1
ATOM 1394 O O . HIS A 1 177 ? -5.079 1.101 -15.265 1.00 77.75 177 HIS A O 1
ATOM 1400 N N . LYS A 1 178 ? -4.614 -0.291 -16.956 1.00 75.50 178 LYS A N 1
ATOM 1401 C CA . LYS A 1 178 ? -6.030 -0.598 -17.276 1.00 75.50 178 LYS A CA 1
ATOM 1402 C C . LYS A 1 178 ? -6.841 -1.077 -16.059 1.00 75.50 178 LYS A C 1
ATOM 1404 O O . LYS A 1 178 ? -8.015 -0.756 -15.934 1.00 75.50 178 LYS A O 1
ATOM 1409 N N . ASP A 1 179 ? -6.181 -1.787 -15.144 1.00 71.56 179 ASP A N 1
ATOM 1410 C CA . ASP A 1 179 ? -6.761 -2.305 -13.895 1.00 71.56 179 ASP A CA 1
ATOM 1411 C C . ASP A 1 179 ? -6.533 -1.355 -12.698 1.00 71.56 179 ASP A C 1
ATOM 1413 O O . ASP A 1 179 ? -6.859 -1.685 -11.559 1.00 71.56 179 ASP A O 1
ATOM 1417 N N . SER A 1 180 ? -5.947 -0.179 -12.948 1.00 68.94 180 SER A N 1
ATOM 1418 C CA . SER A 1 180 ? -5.633 0.899 -12.003 1.00 68.94 180 SER A CA 1
ATOM 1419 C C . SER A 1 180 ? -4.951 0.426 -10.718 1.00 68.94 180 SER A C 1
ATOM 1421 O O . SER A 1 180 ? -5.449 0.665 -9.624 1.00 68.94 180 SER A O 1
ATOM 1423 N N . ILE A 1 181 ? -3.862 -0.332 -10.811 1.00 74.56 181 ILE A N 1
ATOM 1424 C CA . ILE A 1 181 ? -3.232 -1.052 -9.690 1.00 74.56 181 ILE A CA 1
ATOM 1425 C C . ILE A 1 181 ? -2.928 -0.094 -8.512 1.00 74.56 181 ILE A C 1
ATOM 1427 O O . ILE A 1 181 ? -2.195 0.883 -8.688 1.00 74.56 181 ILE A O 1
ATOM 1431 N N . PRO A 1 182 ? -3.475 -0.332 -7.302 1.00 67.56 182 PRO A N 1
ATOM 1432 C CA . PRO A 1 182 ? -3.259 0.530 -6.156 1.00 67.56 182 PRO A CA 1
ATOM 1433 C C . PRO A 1 182 ? -1.867 0.307 -5.566 1.00 67.56 182 PRO A C 1
ATOM 1435 O O . PRO A 1 182 ? -1.270 -0.766 -5.684 1.00 67.56 182 PRO A O 1
ATOM 1438 N N . THR A 1 183 ? -1.386 1.321 -4.856 1.00 70.25 183 THR A N 1
ATOM 1439 C CA . THR A 1 183 ? -0.152 1.231 -4.081 1.00 70.25 183 THR A CA 1
ATOM 1440 C C . THR A 1 183 ? -0.463 1.266 -2.589 1.00 70.25 183 THR A C 1
ATOM 1442 O O . THR A 1 183 ? -1.159 2.168 -2.120 1.00 70.25 183 THR A O 1
ATOM 1445 N N . LEU A 1 184 ? 0.089 0.309 -1.845 1.00 71.62 184 LEU A N 1
ATOM 1446 C CA . LEU A 1 184 ? 0.190 0.349 -0.391 1.00 71.62 184 LEU A CA 1
ATOM 1447 C C . LEU A 1 184 ? 1.609 0.802 -0.033 1.00 71.62 184 LEU A C 1
ATOM 1449 O O . LEU A 1 184 ? 2.567 0.074 -0.271 1.00 71.62 184 LEU A O 1
ATOM 1453 N N . TYR A 1 185 ? 1.746 2.022 0.487 1.00 70.88 185 TYR A N 1
ATOM 1454 C CA . TYR A 1 185 ? 3.043 2.619 0.806 1.00 70.88 185 TYR A CA 1
ATOM 1455 C C . TYR A 1 185 ? 3.276 2.602 2.314 1.00 70.88 185 TYR A C 1
ATOM 1457 O O . TYR A 1 185 ? 2.598 3.312 3.054 1.00 70.88 185 TYR A O 1
ATOM 1465 N N . VAL A 1 186 ? 4.249 1.821 2.769 1.00 72.25 186 VAL A N 1
ATOM 1466 C CA . VAL A 1 186 ? 4.597 1.679 4.183 1.00 72.25 186 VAL A CA 1
ATOM 1467 C C . VAL A 1 186 ? 5.963 2.298 4.410 1.00 72.25 186 VAL A C 1
ATOM 1469 O O . VAL A 1 186 ? 6.964 1.812 3.892 1.00 72.25 186 VAL A O 1
ATOM 1472 N N . LYS A 1 187 ? 5.987 3.384 5.184 1.00 66.69 187 LYS A N 1
ATOM 1473 C CA . LYS A 1 187 ? 7.222 4.092 5.523 1.00 66.69 187 LYS A CA 1
ATOM 1474 C C . LYS A 1 187 ? 7.875 3.573 6.801 1.00 66.69 187 LYS A C 1
ATOM 1476 O O . LYS A 1 187 ? 9.089 3.519 6.888 1.00 66.69 187 LYS A O 1
ATOM 1481 N N . THR A 1 188 ? 7.070 3.201 7.797 1.00 58.56 188 THR A N 1
ATOM 1482 C CA . THR A 1 188 ? 7.558 2.604 9.044 1.00 58.56 188 THR A CA 1
ATOM 1483 C C . THR A 1 188 ? 6.606 1.504 9.513 1.00 58.56 188 THR A C 1
ATOM 1485 O O . THR A 1 188 ? 5.385 1.613 9.366 1.00 58.56 188 THR A O 1
ATOM 1488 N N . ALA A 1 189 ? 7.160 0.426 10.071 1.00 59.31 189 ALA A N 1
ATOM 1489 C CA . ALA A 1 189 ? 6.399 -0.661 10.688 1.00 59.31 189 ALA A CA 1
ATOM 1490 C C . ALA A 1 189 ? 7.171 -1.224 11.899 1.00 59.31 189 ALA A C 1
ATOM 1492 O O . ALA A 1 189 ? 7.750 -2.305 11.822 1.00 59.31 189 ALA A O 1
ATOM 1493 N N . PRO A 1 190 ? 7.206 -0.488 13.027 1.00 53.78 190 PRO A N 1
ATOM 1494 C CA . PRO A 1 190 ? 8.103 -0.802 14.142 1.00 53.78 190 PRO A CA 1
ATOM 1495 C C . PRO A 1 190 ? 7.698 -2.038 14.966 1.00 53.78 190 PRO A C 1
ATOM 1497 O O . PRO A 1 190 ? 8.523 -2.568 15.707 1.00 53.78 190 PRO A O 1
ATOM 1500 N N . ALA A 1 191 ? 6.448 -2.507 14.872 1.00 57.19 191 ALA A N 1
ATOM 1501 C CA . ALA A 1 191 ? 5.946 -3.638 15.654 1.00 57.19 191 ALA A CA 1
ATOM 1502 C C . ALA A 1 191 ? 5.700 -4.885 14.787 1.00 57.19 191 ALA A C 1
ATOM 1504 O O . ALA A 1 191 ? 5.228 -4.789 13.658 1.00 57.19 191 ALA A O 1
ATOM 1505 N N . THR A 1 192 ? 5.946 -6.077 15.342 1.00 57.84 192 THR A N 1
ATOM 1506 C CA . THR A 1 192 ? 5.774 -7.378 14.656 1.00 57.84 192 THR A CA 1
ATOM 1507 C C . THR A 1 192 ? 4.380 -7.562 14.065 1.00 57.84 192 THR A C 1
ATOM 1509 O O . THR A 1 192 ? 4.235 -7.973 12.916 1.00 57.84 192 THR A O 1
ATOM 1512 N N . GLY A 1 193 ? 3.345 -7.204 14.821 1.00 58.03 193 GLY A N 1
ATOM 1513 C CA . GLY A 1 193 ? 1.970 -7.318 14.358 1.00 58.03 193 GLY A CA 1
ATOM 1514 C C . GLY A 1 193 ? 1.600 -6.334 13.238 1.00 58.03 193 GLY A C 1
ATOM 1515 O O . GLY A 1 193 ? 0.658 -6.590 12.491 1.00 58.03 193 GLY A O 1
ATOM 1516 N N . HIS A 1 194 ? 2.397 -5.280 13.017 1.00 66.50 194 HIS A N 1
ATOM 1517 C CA . HIS A 1 194 ? 2.225 -4.394 11.862 1.00 66.50 194 HIS A CA 1
ATOM 1518 C C . HIS A 1 194 ? 2.594 -5.090 10.550 1.00 66.50 194 HIS A C 1
ATOM 1520 O O . HIS A 1 194 ? 1.960 -4.825 9.536 1.00 66.50 194 HIS A O 1
ATOM 1526 N N . ILE A 1 195 ? 3.570 -6.004 10.556 1.00 71.81 195 ILE A N 1
ATOM 1527 C CA . ILE A 1 195 ? 4.000 -6.707 9.340 1.00 71.81 195 ILE A CA 1
ATOM 1528 C C . ILE A 1 195 ? 2.892 -7.632 8.847 1.00 71.81 195 ILE A C 1
ATOM 1530 O O . ILE A 1 195 ? 2.417 -7.464 7.728 1.00 71.81 195 ILE A O 1
ATOM 1534 N N . ARG A 1 196 ? 2.402 -8.531 9.707 1.00 71.81 196 ARG A N 1
ATOM 1535 C CA . ARG A 1 196 ? 1.278 -9.424 9.377 1.00 71.81 196 ARG A CA 1
ATOM 1536 C C . ARG A 1 196 ? 0.066 -8.653 8.868 1.00 71.81 196 ARG A C 1
ATOM 1538 O O . ARG A 1 196 ? -0.611 -9.060 7.931 1.00 71.81 196 ARG A O 1
ATOM 1545 N N . TYR A 1 197 ? -0.173 -7.492 9.462 1.00 69.12 197 TYR A N 1
ATOM 1546 C CA . TYR A 1 197 ? -1.249 -6.613 9.056 1.00 69.12 197 TYR A CA 1
ATOM 1547 C C . TYR A 1 197 ? -1.052 -5.994 7.662 1.00 69.12 197 TYR A C 1
ATOM 1549 O O . TYR A 1 197 ? -1.960 -6.033 6.834 1.00 69.12 197 TYR A O 1
ATOM 1557 N N . VAL A 1 198 ? 0.136 -5.450 7.386 1.00 74.00 198 VAL A N 1
ATOM 1558 C CA . VAL A 1 198 ? 0.501 -4.881 6.080 1.00 74.00 198 VAL A CA 1
ATOM 1559 C C . VAL A 1 198 ? 0.363 -5.923 4.975 1.00 74.00 198 VAL A C 1
ATOM 1561 O O . VAL A 1 198 ? -0.212 -5.633 3.926 1.00 74.00 198 VAL A O 1
ATOM 1564 N N . PHE A 1 199 ? 0.853 -7.139 5.211 1.00 79.62 199 PHE A N 1
ATOM 1565 C CA . PHE A 1 199 ? 0.765 -8.215 4.231 1.00 79.62 199 PHE A CA 1
ATOM 1566 C C . PHE A 1 199 ? -0.662 -8.730 4.063 1.00 79.62 199 PHE A C 1
ATOM 1568 O O . PHE A 1 199 ? -1.075 -8.950 2.928 1.00 79.62 199 PHE A O 1
ATOM 1575 N N . ALA A 1 200 ? -1.452 -8.827 5.139 1.00 73.06 200 ALA A N 1
ATOM 1576 C CA . ALA A 1 200 ? -2.882 -9.0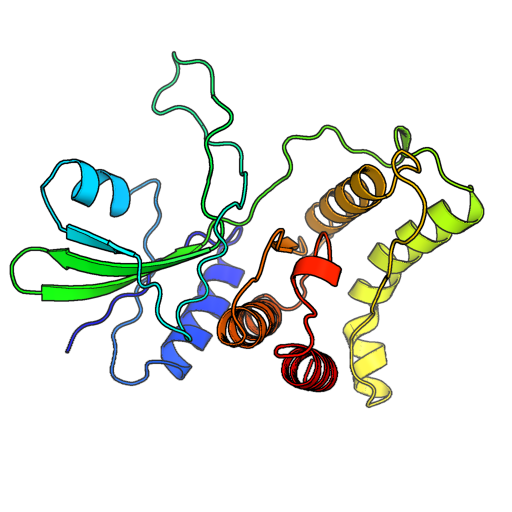95 5.022 1.00 73.06 200 ALA A CA 1
ATOM 1577 C C . ALA A 1 200 ? -3.546 -8.062 4.104 1.00 73.06 200 ALA A C 1
ATOM 1579 O O . ALA A 1 200 ? -4.146 -8.449 3.112 1.00 73.06 200 ALA A O 1
ATOM 1580 N N . LEU A 1 201 ? -3.350 -6.760 4.337 1.00 67.31 201 LEU A N 1
ATOM 1581 C CA . LEU A 1 201 ? -3.890 -5.716 3.458 1.00 67.31 201 LEU A CA 1
ATOM 1582 C C . LEU A 1 201 ? -3.411 -5.835 2.009 1.00 67.31 201 LEU A C 1
ATOM 1584 O O . LEU A 1 201 ? -4.206 -5.633 1.096 1.00 67.31 201 LEU A O 1
ATOM 1588 N N . ALA A 1 202 ? -2.138 -6.163 1.785 1.00 76.44 202 ALA A N 1
ATOM 1589 C CA . ALA A 1 202 ? -1.613 -6.373 0.439 1.00 76.44 202 ALA A CA 1
ATOM 1590 C C . ALA A 1 202 ? -2.324 -7.536 -0.280 1.00 76.44 202 ALA A C 1
ATOM 1592 O O . ALA A 1 202 ? -2.622 -7.416 -1.468 1.00 76.44 202 ALA A O 1
ATOM 1593 N N . ARG A 1 203 ? -2.669 -8.618 0.437 1.00 76.94 203 ARG A N 1
ATOM 1594 C CA . ARG A 1 203 ? -3.487 -9.720 -0.101 1.00 76.94 203 ARG A CA 1
ATOM 1595 C C . ARG A 1 203 ? -4.880 -9.224 -0.498 1.00 76.94 203 ARG A C 1
ATOM 1597 O O . ARG A 1 203 ? -5.277 -9.441 -1.641 1.00 76.94 203 ARG A O 1
ATOM 1604 N N . ILE A 1 204 ? -5.546 -8.460 0.376 1.00 68.19 204 ILE A N 1
ATOM 1605 C CA . ILE A 1 204 ? -6.882 -7.892 0.097 1.00 68.19 204 ILE A CA 1
ATOM 1606 C C . ILE A 1 204 ? -6.862 -6.958 -1.113 1.00 68.19 204 ILE A C 1
ATOM 1608 O O . ILE A 1 204 ? -7.783 -6.924 -1.927 1.00 68.19 204 ILE A O 1
ATOM 1612 N N . MET A 1 205 ? -5.808 -6.153 -1.224 1.00 66.44 205 MET A N 1
ATOM 1613 C CA . MET A 1 205 ? -5.660 -5.164 -2.286 1.00 66.44 205 MET A CA 1
ATOM 1614 C C . MET A 1 205 ? -5.130 -5.766 -3.592 1.00 66.44 205 MET A C 1
ATOM 1616 O O . MET A 1 205 ? -4.943 -5.016 -4.553 1.00 66.44 205 MET A O 1
ATOM 1620 N N . SER A 1 206 ? -4.886 -7.079 -3.645 1.00 78.31 206 SER A N 1
ATOM 1621 C CA . SER A 1 206 ? -4.336 -7.748 -4.816 1.00 78.31 206 SER A CA 1
ATOM 1622 C C . SER A 1 206 ? -5.263 -7.602 -6.036 1.00 78.31 206 SER A C 1
ATOM 1624 O O . SER A 1 206 ? -6.460 -7.880 -5.950 1.00 78.31 206 SER A O 1
ATOM 1626 N N . PRO A 1 207 ? -4.741 -7.201 -7.208 1.00 83.44 207 PRO A N 1
ATOM 1627 C CA . PRO A 1 207 ? -3.338 -6.887 -7.473 1.00 83.44 207 PRO A CA 1
ATOM 1628 C C . PRO A 1 207 ? -2.928 -5.520 -6.917 1.00 83.44 207 PRO A C 1
ATOM 1630 O O . PRO A 1 207 ? -3.583 -4.528 -7.217 1.00 83.44 207 PRO A O 1
ATOM 1633 N N . CYS A 1 208 ? -1.806 -5.449 -6.191 1.00 80.56 208 CYS A N 1
ATOM 1634 C CA . CYS A 1 208 ? -1.264 -4.197 -5.653 1.00 80.56 208 CYS A CA 1
ATOM 1635 C C . CYS A 1 208 ? 0.258 -4.086 -5.777 1.00 80.56 208 CYS A C 1
ATOM 1637 O O . CYS A 1 208 ? 0.967 -5.090 -5.855 1.00 80.56 208 CYS A O 1
ATOM 1639 N N . LEU A 1 209 ? 0.759 -2.853 -5.709 1.00 83.06 209 LEU A N 1
ATOM 1640 C CA . LEU A 1 209 ? 2.158 -2.558 -5.411 1.00 83.06 209 LEU A CA 1
ATOM 1641 C C . LEU A 1 209 ? 2.310 -2.312 -3.903 1.00 83.06 209 LEU A C 1
ATOM 1643 O O . LEU A 1 209 ? 1.815 -1.309 -3.395 1.00 83.06 209 LEU A O 1
ATOM 1647 N N . LEU A 1 210 ? 3.009 -3.199 -3.195 1.00 85.62 210 LEU A N 1
ATOM 1648 C CA . LEU A 1 210 ? 3.423 -2.969 -1.808 1.00 85.62 210 LEU A CA 1
ATOM 1649 C C . LEU A 1 210 ? 4.819 -2.334 -1.794 1.00 85.62 210 LEU A C 1
ATOM 1651 O O . LEU A 1 210 ? 5.773 -2.921 -2.302 1.00 85.62 210 LEU A O 1
ATOM 1655 N N . ILE A 1 211 ? 4.937 -1.147 -1.203 1.00 82.31 211 ILE A N 1
ATOM 1656 C CA . ILE A 1 211 ? 6.212 -0.461 -0.973 1.00 82.31 211 ILE A CA 1
ATOM 1657 C C . ILE A 1 211 ? 6.523 -0.503 0.513 1.00 82.31 211 ILE A C 1
ATOM 1659 O O . ILE A 1 211 ? 5.698 -0.119 1.338 1.00 82.31 211 ILE A O 1
ATOM 1663 N N . LEU A 1 212 ? 7.739 -0.935 0.818 1.00 83.75 212 LEU A N 1
ATOM 1664 C CA . LEU A 1 212 ? 8.333 -0.913 2.145 1.00 83.75 212 LEU A CA 1
ATOM 1665 C C . LEU A 1 212 ? 9.561 0.000 2.058 1.00 83.75 212 LEU A C 1
ATOM 1667 O O . LEU A 1 212 ? 10.604 -0.414 1.549 1.00 83.75 212 LEU A O 1
ATOM 1671 N N . GLU A 1 213 ? 9.406 1.262 2.448 1.00 77.69 213 GLU A N 1
ATOM 1672 C CA . GLU A 1 213 ? 10.524 2.209 2.517 1.00 77.69 213 GLU A CA 1
ATOM 1673 C C . GLU A 1 213 ? 11.346 1.944 3.784 1.00 77.69 213 GLU A C 1
ATOM 1675 O O . GLU A 1 213 ? 10.803 1.475 4.782 1.00 77.69 213 GLU A O 1
ATOM 1680 N N . ASP A 1 214 ? 12.657 2.194 3.711 1.00 76.69 214 ASP A N 1
ATOM 1681 C CA . ASP A 1 214 ? 13.600 1.993 4.817 1.00 76.69 214 ASP A CA 1
ATOM 1682 C C . ASP A 1 214 ? 13.424 0.618 5.489 1.00 76.69 214 ASP A C 1
ATOM 1684 O O . ASP A 1 214 ? 13.120 0.499 6.676 1.00 76.69 214 ASP A O 1
ATOM 1688 N N . ILE A 1 215 ? 13.556 -0.452 4.691 1.00 78.81 215 ILE A N 1
ATOM 1689 C CA . ILE A 1 215 ? 13.260 -1.837 5.096 1.00 78.81 215 ILE A CA 1
ATOM 1690 C C . ILE A 1 215 ? 14.044 -2.294 6.335 1.00 78.81 215 ILE A C 1
ATOM 1692 O O . ILE A 1 215 ? 13.586 -3.165 7.067 1.00 78.81 215 ILE A O 1
ATOM 1696 N N . ASP A 1 216 ? 15.201 -1.698 6.601 1.00 76.88 216 ASP A N 1
ATOM 1697 C CA . ASP A 1 216 ? 16.014 -1.897 7.801 1.00 76.88 216 ASP A CA 1
ATOM 1698 C C . ASP A 1 216 ? 15.333 -1.389 9.083 1.00 76.88 216 ASP A C 1
ATOM 1700 O O . ASP A 1 216 ? 15.575 -1.927 10.162 1.00 76.88 216 ASP A O 1
ATOM 1704 N N . THR A 1 217 ? 14.414 -0.428 8.974 1.00 71.44 217 THR A N 1
ATOM 1705 C CA . THR A 1 217 ? 13.550 0.007 10.085 1.00 71.44 217 THR A CA 1
ATOM 1706 C C . THR A 1 217 ? 12.393 -0.962 10.350 1.00 71.44 217 THR A C 1
ATOM 1708 O O . THR A 1 217 ? 11.828 -0.972 11.443 1.00 71.44 217 THR A O 1
ATOM 1711 N N . ILE A 1 218 ? 12.047 -1.793 9.360 1.00 71.38 218 ILE A N 1
ATOM 1712 C CA . ILE A 1 218 ? 10.936 -2.755 9.407 1.00 71.38 218 ILE A CA 1
ATOM 1713 C C . ILE A 1 218 ? 11.440 -4.148 9.803 1.00 71.38 218 ILE A C 1
ATOM 1715 O O . ILE A 1 218 ? 10.819 -4.839 10.614 1.00 71.38 218 ILE A O 1
ATOM 1719 N N . ILE A 1 219 ? 12.574 -4.570 9.242 1.00 82.38 219 ILE A N 1
ATOM 1720 C CA . ILE A 1 219 ? 13.204 -5.872 9.466 1.00 82.38 219 ILE A CA 1
ATOM 1721 C C . ILE A 1 219 ? 14.270 -5.728 10.552 1.00 82.38 219 ILE A C 1
ATOM 1723 O O . ILE A 1 219 ? 15.453 -5.521 10.290 1.00 82.38 219 ILE A O 1
ATOM 1727 N N . THR A 1 220 ? 13.837 -5.896 11.794 1.00 81.06 220 THR A N 1
ATOM 1728 C CA . THR A 1 220 ? 14.690 -6.006 12.975 1.00 81.06 220 THR A CA 1
ATOM 1729 C C . THR A 1 220 ? 14.904 -7.476 13.334 1.00 81.06 220 THR A C 1
ATOM 1731 O O . THR A 1 220 ? 14.251 -8.377 12.799 1.00 81.06 220 THR A O 1
ATOM 1734 N N . SER A 1 221 ? 15.793 -7.751 14.289 1.00 82.19 221 SER A N 1
ATOM 1735 C CA . SER A 1 221 ? 16.017 -9.111 14.794 1.00 82.19 221 SER A CA 1
ATOM 1736 C C . SER A 1 221 ? 14.732 -9.786 15.297 1.00 82.19 221 SER A C 1
ATOM 1738 O O . SER A 1 221 ? 14.606 -11.002 15.192 1.00 82.19 221 SER A O 1
ATOM 1740 N N . GLN A 1 222 ? 13.774 -9.013 15.817 1.00 76.56 222 GLN A N 1
ATOM 1741 C CA . GLN A 1 222 ? 12.506 -9.516 16.351 1.00 76.56 222 GLN A CA 1
ATOM 1742 C C . GLN A 1 222 ? 11.440 -9.741 15.270 1.00 76.56 222 GLN A C 1
ATOM 1744 O O . GLN A 1 222 ? 10.556 -10.576 15.449 1.00 76.56 222 GLN A O 1
ATOM 1749 N N . THR A 1 223 ? 11.493 -9.000 14.162 1.00 75.25 223 THR A N 1
ATOM 1750 C CA . THR A 1 223 ? 10.451 -9.019 13.123 1.00 75.25 223 THR A CA 1
ATOM 1751 C C . THR A 1 223 ? 10.830 -9.845 11.892 1.00 75.25 223 THR A C 1
ATOM 1753 O O . THR A 1 223 ? 9.955 -10.223 11.113 1.00 75.25 223 THR A O 1
ATOM 1756 N N . ARG A 1 224 ? 12.118 -10.176 11.729 1.00 84.31 224 ARG A N 1
ATOM 1757 C CA . ARG A 1 224 ? 12.669 -10.857 10.550 1.00 84.31 224 ARG A CA 1
ATOM 1758 C C . ARG A 1 224 ? 11.955 -12.158 10.181 1.00 84.31 224 ARG A C 1
ATOM 1760 O O . ARG A 1 224 ? 11.627 -12.344 9.015 1.00 84.31 224 ARG A O 1
ATOM 1767 N N . SER A 1 225 ? 11.731 -13.060 11.136 1.00 85.06 225 SER A N 1
ATOM 1768 C CA . SER A 1 225 ? 11.079 -14.351 10.862 1.00 85.06 225 SER A CA 1
ATOM 1769 C C . SER A 1 225 ? 9.643 -14.172 10.366 1.00 85.06 225 SER A C 1
ATOM 1771 O O . SER A 1 225 ? 9.258 -14.786 9.377 1.00 85.06 225 SER A O 1
ATOM 1773 N N . TYR A 1 226 ? 8.885 -13.279 11.006 1.00 80.44 226 TYR A N 1
ATOM 1774 C CA . TYR A 1 226 ? 7.519 -12.943 10.610 1.00 80.44 226 TYR A CA 1
ATOM 1775 C C . TYR A 1 226 ? 7.475 -12.338 9.208 1.00 80.44 226 TYR A C 1
ATOM 1777 O O . TYR A 1 226 ? 6.654 -12.742 8.397 1.00 80.44 226 TYR A O 1
ATOM 1785 N N . PHE A 1 227 ? 8.393 -11.420 8.896 1.00 84.75 227 PHE A N 1
ATOM 1786 C CA . PHE A 1 227 ? 8.477 -10.814 7.570 1.00 84.75 227 PHE A CA 1
ATOM 1787 C C . PHE A 1 227 ? 8.641 -11.852 6.459 1.00 84.75 227 PHE A C 1
ATOM 1789 O O . PHE A 1 227 ? 7.893 -11.829 5.486 1.00 84.75 227 PHE A O 1
ATOM 1796 N N . PHE A 1 228 ? 9.593 -12.776 6.608 1.00 86.69 228 PHE A N 1
ATOM 1797 C CA . PHE A 1 228 ? 9.822 -13.800 5.590 1.00 86.69 228 PHE A CA 1
ATOM 1798 C C . PHE A 1 228 ? 8.649 -14.778 5.471 1.00 86.69 228 PHE A C 1
ATOM 1800 O O . PHE A 1 228 ? 8.268 -15.094 4.350 1.00 86.69 228 PHE A O 1
ATOM 1807 N N . SER A 1 229 ? 8.012 -15.155 6.587 1.00 86.81 229 SER A N 1
ATOM 1808 C CA . SER A 1 229 ? 6.784 -15.967 6.556 1.00 86.81 229 SER A CA 1
ATOM 1809 C C . SER A 1 229 ? 5.693 -15.301 5.714 1.00 86.81 229 SER A C 1
ATOM 1811 O O . SER A 1 229 ? 5.119 -15.920 4.824 1.00 86.81 229 SER A O 1
ATOM 1813 N N . GLU A 1 230 ? 5.445 -14.008 5.933 1.00 85.62 230 GLU A N 1
ATOM 1814 C CA . GLU A 1 230 ? 4.393 -13.290 5.209 1.00 85.62 230 GLU A CA 1
ATOM 1815 C C . GLU A 1 230 ? 4.706 -13.131 3.710 1.00 85.62 230 GLU A C 1
ATOM 1817 O O . GLU A 1 230 ? 3.785 -13.193 2.890 1.00 85.62 230 GLU A O 1
ATOM 1822 N N . VAL A 1 231 ? 5.988 -12.953 3.355 1.00 85.62 231 VAL A N 1
ATOM 1823 C CA . VAL A 1 231 ? 6.475 -12.905 1.963 1.00 85.62 231 VAL A CA 1
ATOM 1824 C C . VAL A 1 231 ? 6.314 -14.257 1.268 1.00 85.62 231 VAL A C 1
ATOM 1826 O O . VAL A 1 231 ? 5.954 -14.298 0.087 1.00 85.62 231 VAL A O 1
ATOM 1829 N N . ASP A 1 232 ? 6.556 -15.357 1.976 1.00 84.56 232 ASP A N 1
ATOM 1830 C CA . ASP A 1 232 ? 6.401 -16.710 1.440 1.00 84.56 232 ASP A CA 1
ATOM 1831 C C . ASP A 1 232 ? 4.926 -17.048 1.189 1.00 84.56 232 ASP A C 1
ATOM 1833 O O . ASP A 1 232 ? 4.614 -17.657 0.165 1.00 84.56 232 ASP A O 1
ATOM 1837 N N . GLU A 1 233 ? 4.025 -16.551 2.039 1.00 78.62 233 GLU A N 1
ATOM 1838 C CA . GLU A 1 233 ? 2.569 -16.734 1.941 1.00 78.62 233 GLU A CA 1
ATOM 1839 C C . GLU A 1 233 ? 1.870 -15.847 0.889 1.00 78.62 233 GLU A C 1
ATOM 1841 O O . GLU A 1 233 ? 0.667 -15.997 0.669 1.00 78.62 233 GLU A O 1
ATOM 1846 N N . LEU A 1 234 ? 2.565 -14.871 0.284 1.00 68.69 234 LEU A N 1
ATOM 1847 C CA . LEU A 1 234 ? 2.013 -14.033 -0.802 1.00 68.69 234 LEU A CA 1
ATOM 1848 C C . LEU A 1 234 ? 1.779 -14.803 -2.103 1.00 68.69 234 LEU A C 1
ATOM 1850 O O . LEU A 1 234 ? 2.652 -15.634 -2.460 1.00 68.69 234 LEU A O 1
#

Sequence (234 aa):
MEAAAYLRPPTANRALQLLEELRLKYPEHVVTYADPSSLNLLSFAYAGSATATLDMGTESGVSDEMRAWTQPPGREKRGCLAEARGFAKYKYRWGQEDFIFYRVVVGYSNTQASWNRVILDPGLKKELKSVSSRFFNSKDVYADLGVPWKRGLIFYGPAGNGKTISIEALMHTLADHKDSIPTLYVKTAPATGHIRYVFALARIMSPCLLILEDIDTIITSQTRSYFFSEVDEL

Solvent-accessible surface area (backbone atoms only — not comparable to full-atom values): 13494 Å² total; per-residue (Å²): 119,62,32,41,40,33,48,46,55,98,45,71,72,54,39,50,48,48,48,52,53,48,32,70,75,36,72,82,31,59,66,44,84,48,55,64,93,82,50,50,64,68,63,42,21,72,71,67,72,30,47,69,44,75,38,78,50,60,83,24,40,62,36,71,69,23,71,24,78,43,81,46,94,56,98,88,55,84,61,53,91,39,82,31,60,28,40,39,38,24,50,29,36,47,92,92,48,59,28,45,34,36,41,38,38,70,54,54,79,91,62,90,48,39,68,88,76,45,68,64,60,69,67,60,52,50,48,55,56,46,48,66,56,50,56,71,73,37,54,67,60,27,59,77,69,74,45,74,88,71,84,89,83,84,86,82,78,70,89,88,67,39,56,69,53,44,52,46,20,48,48,49,57,32,44,71,35,99,83,41,33,48,49,49,73,39,55,49,38,86,46,62,37,26,47,61,39,52,48,50,52,46,60,63,50,56,69,53,47,79,44,69,45,64,51,73,65,41,52,39,95,85,25,42,68,59,49,52,53,51,62,68,74,92

Radius of gyration: 18.95 Å; Cα contacts (8 Å, |Δi|>4): 361; chains: 1; bounding box: 48×52×44 Å